Protein AF-A0A6G4Z7Y2-F1 (afdb_monomer_lite)

Secondary structure (DSSP, 8-state):
-HHHHHHHHHHHHTT--GGGTTHHHHHHHHHHHHHHHHT--S-PPP--TTBEEEEE--S-STTS--SEEEEEE--SS--SS--EEEEEEEESS--TTSEEPSS-HHHHHHHHHHHHHHHHHHHHHHHHHHHHHHT-S---S---HHHHHHHHHHHHHHHHHHHHHHHHHHHHHHHHHHHTT--S--EE-GGG-EEEEGGGEE--S-TTSPPPB--HHHHHHHHHHHHT-

Structure (mmCIF, N/CA/C/O backbone):
data_AF-A0A6G4Z7Y2-F1
#
_entry.id   AF-A0A6G4Z7Y2-F1
#
loop_
_atom_site.group_PDB
_atom_site.id
_atom_site.type_symbol
_atom_site.label_atom_id
_atom_site.label_alt_id
_atom_site.label_comp_id
_atom_site.label_asym_id
_atom_site.label_entity_id
_atom_site.label_seq_id
_atom_site.pdbx_PDB_ins_code
_atom_site.Cartn_x
_atom_site.Cartn_y
_atom_site.Cartn_z
_atom_site.occupancy
_atom_site.B_iso_or_equiv
_atom_site.auth_seq_id
_atom_site.auth_comp_id
_atom_site.auth_asym_id
_atom_site.auth_atom_id
_atom_site.pdbx_PDB_model_num
ATOM 1 N N . MET A 1 1 ? 24.952 -29.398 -7.810 1.00 61.09 1 MET A N 1
ATOM 2 C CA . MET A 1 1 ? 24.255 -28.242 -8.434 1.00 61.09 1 MET A CA 1
ATOM 3 C C . MET A 1 1 ? 24.264 -26.991 -7.555 1.00 61.09 1 MET A C 1
ATOM 5 O O . MET A 1 1 ? 24.607 -25.930 -8.062 1.00 61.09 1 MET A O 1
ATOM 9 N N . THR A 1 2 ? 23.943 -27.096 -6.264 1.00 62.66 2 THR A N 1
ATOM 10 C CA . THR A 1 2 ? 23.890 -25.983 -5.288 1.00 62.66 2 THR A CA 1
ATOM 11 C C . THR A 1 2 ? 25.165 -25.136 -5.222 1.00 62.66 2 THR A C 1
ATOM 13 O O . THR A 1 2 ? 25.087 -23.919 -5.373 1.00 62.66 2 THR A O 1
ATOM 16 N N . HIS A 1 3 ? 26.343 -25.768 -5.158 1.00 67.06 3 HIS A N 1
ATOM 17 C CA . HIS A 1 3 ? 27.635 -25.062 -5.106 1.00 67.06 3 HIS A CA 1
ATOM 18 C C . HIS A 1 3 ? 27.890 -24.129 -6.315 1.00 67.06 3 HIS A C 1
ATOM 20 O O . HIS A 1 3 ? 28.575 -23.114 -6.206 1.00 67.06 3 HIS A O 1
ATOM 26 N N . ASN A 1 4 ? 27.294 -24.424 -7.478 1.00 86.06 4 ASN A N 1
ATOM 27 C CA . ASN A 1 4 ? 27.417 -23.582 -8.672 1.00 86.06 4 ASN A CA 1
ATOM 28 C C . ASN A 1 4 ? 26.493 -22.346 -8.602 1.00 86.06 4 ASN A C 1
ATOM 30 O O . ASN A 1 4 ? 26.857 -21.264 -9.057 1.00 86.06 4 ASN A O 1
ATOM 34 N N . ILE A 1 5 ? 25.311 -22.474 -7.989 1.00 88.31 5 ILE A N 1
ATOM 35 C CA . ILE A 1 5 ? 24.361 -21.361 -7.833 1.00 88.31 5 ILE A CA 1
ATOM 36 C C . ILE A 1 5 ? 24.900 -20.336 -6.833 1.00 88.31 5 ILE A C 1
ATOM 38 O O . ILE A 1 5 ? 24.949 -19.148 -7.150 1.00 88.31 5 ILE A O 1
ATOM 42 N N . GLU A 1 6 ? 25.378 -20.785 -5.673 1.00 89.44 6 GLU A N 1
ATOM 43 C CA . GLU A 1 6 ? 25.962 -19.906 -4.651 1.00 89.44 6 GLU A CA 1
ATOM 44 C C . GLU A 1 6 ? 27.159 -19.122 -5.197 1.00 89.44 6 GLU A C 1
ATOM 46 O O . GLU A 1 6 ? 27.236 -17.901 -5.043 1.00 89.44 6 GLU A O 1
ATOM 51 N N . LYS A 1 7 ? 28.053 -19.792 -5.938 1.00 91.25 7 LYS A N 1
ATOM 52 C CA . LYS A 1 7 ? 29.191 -19.141 -6.601 1.00 91.25 7 LYS A CA 1
ATOM 53 C C . LYS A 1 7 ? 28.742 -18.053 -7.584 1.00 91.25 7 LYS A C 1
ATOM 55 O O . LYS A 1 7 ? 29.341 -16.977 -7.627 1.00 91.25 7 LYS A O 1
ATOM 60 N N . ARG A 1 8 ? 27.678 -18.299 -8.358 1.00 91.56 8 ARG A N 1
ATOM 61 C CA . ARG A 1 8 ? 27.107 -17.314 -9.296 1.00 91.56 8 ARG A CA 1
ATOM 62 C C . ARG A 1 8 ? 26.472 -16.127 -8.569 1.00 91.56 8 ARG A C 1
ATOM 64 O O . ARG A 1 8 ? 26.703 -14.992 -8.981 1.00 91.56 8 ARG A O 1
ATOM 71 N N . ILE A 1 9 ? 25.727 -16.368 -7.489 1.00 91.31 9 ILE A N 1
ATOM 72 C CA . ILE A 1 9 ? 25.133 -15.313 -6.650 1.00 91.31 9 ILE A CA 1
ATOM 73 C C . ILE A 1 9 ? 26.235 -14.436 -6.047 1.00 91.31 9 ILE A C 1
ATOM 75 O O . ILE A 1 9 ? 26.175 -13.211 -6.160 1.00 91.31 9 ILE A O 1
ATOM 79 N N . ASN A 1 10 ? 27.287 -15.045 -5.496 1.00 91.12 10 ASN A N 1
ATOM 80 C CA . ASN A 1 10 ? 28.419 -14.313 -4.928 1.00 91.12 10 ASN A CA 1
ATOM 81 C C . ASN A 1 10 ? 29.127 -13.447 -5.977 1.00 91.12 10 ASN A C 1
ATOM 83 O O . ASN A 1 10 ? 29.373 -12.271 -5.717 1.00 91.12 10 ASN A O 1
ATOM 87 N N . LYS A 1 11 ? 29.349 -13.967 -7.192 1.00 93.44 11 LYS A N 1
ATOM 88 C CA . LYS A 1 11 ? 29.922 -13.185 -8.301 1.00 93.44 11 LYS A CA 1
ATOM 89 C C . LYS A 1 11 ? 29.067 -11.963 -8.665 1.00 93.44 11 LYS A C 1
ATOM 91 O O . LYS A 1 11 ? 29.613 -10.904 -8.965 1.00 93.44 11 LYS A O 1
ATOM 96 N N . LEU A 1 12 ? 27.736 -12.086 -8.646 1.00 92.94 12 LEU A N 1
ATOM 97 C CA . LEU A 1 12 ? 26.836 -10.956 -8.907 1.00 92.94 12 LEU A CA 1
ATOM 98 C C . LEU A 1 12 ? 26.901 -9.912 -7.789 1.00 92.94 12 LEU A C 1
ATOM 100 O O . LEU A 1 12 ? 26.981 -8.718 -8.079 1.00 92.94 12 LEU A O 1
ATOM 104 N N . LYS A 1 13 ? 26.928 -10.344 -6.526 1.00 91.81 13 LYS A N 1
ATOM 105 C CA . LYS A 1 13 ? 27.034 -9.449 -5.362 1.00 91.81 13 LYS A CA 1
ATOM 106 C C . LYS A 1 13 ? 28.317 -8.620 -5.382 1.00 91.81 13 LYS A C 1
ATOM 108 O O . LYS A 1 13 ? 28.279 -7.437 -5.058 1.00 91.81 13 LYS A O 1
ATOM 113 N N . THR A 1 14 ? 29.433 -9.208 -5.813 1.00 92.12 14 THR A N 1
ATOM 114 C CA . THR A 1 14 ? 30.737 -8.528 -5.891 1.00 92.12 14 THR A CA 1
ATOM 115 C C . THR A 1 14 ? 30.969 -7.782 -7.208 1.00 92.12 14 THR A C 1
ATOM 117 O O . THR A 1 14 ? 32.041 -7.222 -7.403 1.00 92.12 14 THR A O 1
ATOM 120 N N . SER A 1 15 ? 29.993 -7.742 -8.123 1.00 92.50 15 SER A N 1
ATOM 121 C CA . SER A 1 15 ? 30.149 -7.111 -9.448 1.00 92.50 15 SER A CA 1
ATOM 122 C C . SER A 1 15 ? 30.198 -5.576 -9.434 1.00 92.50 15 SER A C 1
ATOM 124 O O . SER A 1 15 ? 30.388 -4.962 -10.479 1.00 92.50 15 SER A O 1
ATOM 126 N N . GLY A 1 16 ? 29.953 -4.940 -8.284 1.00 90.00 16 GLY A N 1
ATOM 127 C CA . GLY A 1 16 ? 29.853 -3.482 -8.160 1.00 90.00 16 GLY A CA 1
ATOM 128 C C . GLY A 1 16 ? 28.529 -2.888 -8.659 1.00 90.00 16 GLY A C 1
ATOM 129 O O . GLY A 1 16 ? 28.267 -1.710 -8.429 1.00 90.00 16 GLY A O 1
ATOM 130 N N . ASN A 1 17 ? 27.650 -3.681 -9.285 1.00 88.69 17 ASN A N 1
ATOM 131 C CA . ASN A 1 17 ? 26.341 -3.202 -9.722 1.00 88.69 17 ASN A CA 1
ATOM 132 C C . ASN A 1 17 ? 25.406 -2.977 -8.508 1.00 88.69 17 ASN A C 1
ATOM 134 O O . ASN A 1 17 ? 25.073 -3.944 -7.812 1.00 88.69 17 ASN A O 1
ATOM 138 N N . PRO A 1 18 ? 24.908 -1.744 -8.267 1.00 86.75 18 PRO A N 1
ATOM 139 C CA . PRO A 1 18 ? 24.070 -1.425 -7.107 1.00 86.75 18 PRO A CA 1
ATOM 140 C C . PRO A 1 18 ? 22.802 -2.273 -6.993 1.00 86.75 18 PRO A C 1
ATOM 142 O O . PRO A 1 18 ? 22.325 -2.512 -5.885 1.00 86.75 18 PRO A O 1
ATOM 145 N N . LYS A 1 19 ? 22.275 -2.759 -8.123 1.00 85.19 19 LYS A N 1
ATOM 146 C CA . LYS A 1 19 ? 21.098 -3.631 -8.184 1.00 85.19 19 LYS A CA 1
ATOM 147 C C . LYS A 1 19 ? 21.288 -4.939 -7.413 1.00 85.19 19 LYS A C 1
ATOM 149 O O . LYS A 1 19 ? 20.325 -5.464 -6.874 1.00 85.19 19 LYS A O 1
ATOM 154 N N . PHE A 1 20 ? 22.515 -5.455 -7.332 1.00 90.00 20 PHE A N 1
ATOM 155 C CA . PHE A 1 20 ? 22.811 -6.712 -6.637 1.00 90.00 20 PHE A CA 1
ATOM 156 C C . PHE A 1 20 ? 23.308 -6.508 -5.200 1.00 90.00 20 PHE A C 1
ATOM 158 O O . PHE A 1 20 ? 23.569 -7.483 -4.499 1.00 90.00 20 PHE A O 1
ATOM 165 N N . LYS A 1 21 ? 23.390 -5.258 -4.718 1.00 87.25 21 LYS A N 1
ATOM 166 C CA . LYS A 1 21 ? 23.879 -4.939 -3.365 1.00 87.25 21 LYS A CA 1
ATOM 167 C C . LYS A 1 21 ? 23.032 -5.574 -2.257 1.00 87.25 21 LYS A C 1
ATOM 169 O O . LYS A 1 21 ? 23.546 -5.831 -1.174 1.00 87.25 21 LYS A O 1
ATOM 174 N N . LYS A 1 22 ? 21.741 -5.806 -2.514 1.00 88.44 22 LYS A N 1
ATOM 175 C CA . LYS A 1 22 ? 20.781 -6.385 -1.560 1.00 88.44 22 LYS A CA 1
ATOM 176 C C . LYS A 1 22 ? 20.224 -7.740 -2.007 1.00 88.44 22 LYS A C 1
ATOM 178 O O . LYS A 1 22 ? 19.223 -8.187 -1.459 1.00 88.44 22 LYS A O 1
ATOM 183 N N . LEU A 1 23 ? 20.912 -8.418 -2.931 1.00 90.12 23 LEU A N 1
ATOM 184 C CA . LEU A 1 23 ? 20.415 -9.626 -3.593 1.00 90.12 23 LEU A CA 1
ATOM 185 C C . LEU A 1 23 ? 19.946 -10.718 -2.615 1.00 90.12 23 LEU A C 1
ATOM 187 O O . LEU A 1 23 ? 18.889 -11.295 -2.837 1.00 90.12 23 LEU A O 1
ATOM 191 N N . ASP A 1 24 ? 20.662 -10.957 -1.510 1.00 89.69 24 ASP A N 1
ATOM 192 C CA . ASP A 1 24 ? 20.232 -11.943 -0.502 1.00 89.69 24 ASP A CA 1
ATOM 193 C C . ASP A 1 24 ? 18.884 -11.567 0.130 1.00 89.69 24 ASP A C 1
ATOM 195 O O . ASP A 1 24 ? 18.005 -12.411 0.285 1.00 89.69 24 ASP A O 1
ATOM 199 N N . SER A 1 25 ? 18.703 -10.285 0.468 1.00 89.75 25 SER A N 1
ATOM 200 C CA . SER A 1 25 ? 17.456 -9.769 1.040 1.00 89.75 25 SER A CA 1
ATOM 201 C C . SER A 1 25 ? 16.308 -9.861 0.041 1.00 89.75 25 SER A C 1
ATOM 203 O O . SER A 1 25 ? 15.182 -10.155 0.436 1.00 89.75 25 SER A O 1
ATOM 205 N N . ASP A 1 26 ? 16.577 -9.591 -1.232 1.00 89.62 26 ASP A N 1
ATOM 206 C CA . ASP A 1 26 ? 15.571 -9.639 -2.289 1.00 89.62 26 ASP A CA 1
ATOM 207 C C . ASP A 1 26 ? 15.153 -11.088 -2.592 1.00 89.62 26 ASP A C 1
ATOM 209 O O . ASP A 1 26 ? 13.961 -11.369 -2.720 1.00 89.62 26 ASP A O 1
ATOM 213 N N . ILE A 1 27 ? 16.105 -12.031 -2.606 1.00 90.75 27 ILE A N 1
ATOM 214 C CA . ILE A 1 27 ? 15.829 -13.473 -2.712 1.00 90.75 27 ILE A CA 1
ATOM 215 C C . ILE A 1 27 ? 15.028 -13.949 -1.501 1.00 90.75 27 ILE A C 1
ATOM 217 O O . ILE A 1 27 ? 13.993 -14.589 -1.667 1.00 90.75 27 ILE A O 1
ATOM 221 N N . HIS A 1 28 ? 15.464 -13.611 -0.285 1.00 90.56 28 HIS A N 1
ATOM 222 C CA . HIS A 1 28 ? 14.750 -13.974 0.938 1.00 90.56 28 HIS A CA 1
ATOM 223 C C . HIS A 1 28 ? 13.307 -13.453 0.919 1.00 90.56 28 HIS A C 1
ATOM 225 O O . HIS A 1 28 ? 12.369 -14.164 1.279 1.00 90.56 28 HIS A O 1
ATOM 231 N N . TYR A 1 29 ? 13.112 -12.223 0.445 1.00 89.69 29 TYR A N 1
ATOM 232 C CA . TYR A 1 29 ? 11.786 -11.642 0.312 1.00 89.69 29 TYR A CA 1
ATOM 233 C C . TYR A 1 29 ? 10.917 -12.382 -0.712 1.00 89.69 29 TYR A C 1
ATOM 235 O O . TYR A 1 29 ? 9.747 -12.644 -0.434 1.00 89.69 29 TYR A O 1
ATOM 243 N N . LEU A 1 30 ? 11.478 -12.742 -1.868 1.00 91.50 30 LEU A N 1
ATOM 244 C CA . LEU A 1 30 ? 10.781 -13.519 -2.891 1.00 91.50 30 LEU A CA 1
ATOM 245 C C . LEU A 1 30 ? 10.355 -14.896 -2.364 1.00 91.50 30 LEU A C 1
ATOM 247 O O . LEU A 1 30 ? 9.196 -15.271 -2.523 1.00 91.50 30 LEU A O 1
ATOM 251 N N . LEU A 1 31 ? 11.251 -15.605 -1.669 1.00 92.88 31 LEU A N 1
ATOM 252 C CA . LEU A 1 31 ? 10.950 -16.901 -1.049 1.00 92.88 31 LEU A CA 1
ATOM 253 C C . LEU A 1 31 ? 9.782 -16.793 -0.066 1.00 92.88 31 LEU A C 1
ATOM 255 O O . LEU A 1 31 ? 8.823 -17.554 -0.164 1.00 92.88 31 LEU A O 1
ATOM 259 N N . LYS A 1 32 ? 9.792 -15.773 0.800 1.00 91.31 32 LYS A N 1
ATOM 260 C CA . LYS A 1 32 ? 8.686 -15.502 1.727 1.00 91.31 32 LYS A CA 1
ATOM 261 C C . LYS A 1 32 ? 7.349 -15.269 1.011 1.00 91.31 32 LYS A C 1
ATOM 263 O O . LYS A 1 32 ? 6.292 -15.570 1.565 1.00 91.31 32 LYS A O 1
ATOM 268 N N . ARG A 1 33 ? 7.358 -14.702 -0.201 1.00 90.69 33 ARG A N 1
ATOM 269 C CA . ARG A 1 33 ? 6.134 -14.530 -1.000 1.00 90.69 33 ARG A CA 1
ATOM 270 C C . ARG A 1 33 ? 5.643 -15.854 -1.574 1.00 90.69 33 ARG A C 1
ATOM 272 O O . ARG A 1 33 ? 4.461 -16.130 -1.409 1.00 90.69 33 ARG A O 1
ATOM 279 N N . PHE A 1 34 ? 6.527 -16.699 -2.100 1.00 92.19 34 PHE A N 1
ATOM 280 C CA . PHE A 1 34 ? 6.160 -18.049 -2.547 1.00 92.19 34 PHE A CA 1
ATOM 281 C C . PHE A 1 34 ? 5.629 -18.932 -1.408 1.00 92.19 34 PHE A C 1
ATOM 283 O O . PHE A 1 34 ? 4.647 -19.651 -1.576 1.00 92.19 34 PHE A O 1
ATOM 290 N N . GLU A 1 35 ? 6.214 -18.841 -0.214 1.00 92.25 35 GLU A N 1
ATOM 291 C CA . GLU A 1 35 ? 5.681 -19.510 0.980 1.00 92.25 35 GLU A CA 1
ATOM 292 C C . GLU A 1 35 ? 4.285 -18.989 1.353 1.00 92.25 35 GLU A C 1
ATOM 294 O O . GLU A 1 35 ? 3.411 -19.758 1.756 1.00 92.25 35 GLU A O 1
ATOM 299 N N . GLY A 1 36 ? 4.061 -17.681 1.207 1.00 88.56 36 GLY A N 1
ATOM 300 C CA . GLY A 1 36 ? 2.755 -17.057 1.407 1.00 88.56 36 GLY A CA 1
ATOM 301 C C . GLY A 1 36 ? 1.713 -17.520 0.390 1.00 88.56 36 GLY A C 1
ATOM 302 O O . GLY A 1 36 ? 0.591 -17.823 0.783 1.00 88.56 36 GLY A O 1
ATOM 303 N N . GLU A 1 37 ? 2.093 -17.618 -0.885 1.00 90.06 37 GLU A N 1
ATOM 304 C CA . GLU A 1 37 ? 1.260 -18.138 -1.977 1.00 90.06 37 GLU A CA 1
ATOM 305 C C . GLU A 1 37 ? 0.818 -19.574 -1.694 1.00 90.06 37 GLU A C 1
ATOM 307 O O . GLU A 1 37 ? -0.376 -19.866 -1.724 1.00 90.06 37 GLU A O 1
ATOM 312 N N . LYS A 1 38 ? 1.758 -20.445 -1.308 1.00 90.56 38 LYS A N 1
ATOM 313 C CA . LYS A 1 38 ? 1.481 -21.850 -0.976 1.00 90.56 38 LYS A CA 1
ATOM 314 C C . LYS A 1 38 ? 0.435 -22.013 0.134 1.00 90.56 38 LYS A C 1
ATOM 316 O O . LYS A 1 38 ? -0.342 -22.960 0.107 1.00 90.56 38 LYS A O 1
ATOM 321 N N . ASN A 1 39 ? 0.432 -21.116 1.119 1.00 88.38 39 ASN A N 1
ATOM 322 C CA . ASN A 1 39 ? -0.456 -21.186 2.284 1.00 88.38 39 ASN A CA 1
ATOM 323 C C . ASN A 1 39 ? -1.745 -20.355 2.125 1.00 88.38 39 ASN A C 1
ATOM 325 O O . ASN A 1 39 ? -2.537 -20.246 3.067 1.00 88.38 39 ASN A O 1
ATOM 329 N N . HIS A 1 40 ? -1.950 -19.719 0.971 1.00 88.81 40 HIS A N 1
ATOM 330 C CA . HIS A 1 40 ? -3.062 -18.805 0.760 1.00 88.81 40 HIS A CA 1
ATOM 331 C C . HIS A 1 40 ? -4.379 -19.539 0.490 1.00 88.81 40 HIS A C 1
ATOM 333 O O . HIS A 1 40 ? -4.431 -20.508 -0.257 1.00 88.81 40 HIS A O 1
ATOM 339 N N . LYS A 1 41 ? -5.478 -19.033 1.060 1.00 86.75 41 LYS A N 1
ATOM 340 C CA . LYS A 1 41 ? -6.813 -19.658 0.987 1.00 86.75 41 LYS A CA 1
ATOM 341 C C . LYS A 1 41 ? -7.695 -19.122 -0.152 1.00 86.75 41 LYS A C 1
ATOM 343 O O . LYS A 1 41 ? -8.913 -19.222 -0.078 1.00 86.75 41 LYS A O 1
ATOM 348 N N . GLY A 1 42 ? -7.096 -18.492 -1.163 1.00 85.31 42 GLY A N 1
ATOM 349 C CA . GLY A 1 42 ? -7.800 -17.978 -2.348 1.00 85.31 42 GLY A CA 1
ATOM 350 C C . GLY A 1 42 ? -8.583 -16.669 -2.163 1.00 85.31 42 GLY A C 1
ATOM 351 O O . GLY A 1 42 ? -9.259 -16.250 -3.094 1.00 85.31 42 GLY A O 1
ATOM 352 N N . PHE A 1 43 ? -8.496 -16.002 -1.003 1.00 91.94 43 PHE A N 1
ATOM 353 C CA . PHE A 1 43 ? -9.150 -14.705 -0.774 1.00 91.94 43 PHE A CA 1
ATOM 354 C C . PHE A 1 43 ? -8.148 -13.548 -0.766 1.00 91.94 43 PHE A C 1
ATOM 356 O O . PHE A 1 43 ? -7.361 -13.397 0.168 1.00 91.94 43 PHE A O 1
ATOM 363 N N . TYR A 1 44 ? -8.228 -12.690 -1.775 1.00 93.69 44 TYR A N 1
ATOM 364 C CA . TYR A 1 44 ? -7.337 -11.557 -1.981 1.00 93.69 44 TYR A CA 1
ATOM 365 C C . TYR A 1 44 ? -7.967 -10.228 -1.543 1.00 93.69 44 TYR A C 1
ATOM 367 O O . TYR A 1 44 ? -9.186 -10.044 -1.633 1.00 93.69 44 TYR A O 1
ATOM 375 N N . PRO A 1 45 ? -7.152 -9.255 -1.092 1.00 92.75 45 PRO A N 1
ATOM 376 C CA . PRO A 1 45 ? -7.632 -7.895 -0.896 1.00 92.75 45 PRO A CA 1
ATOM 377 C C . PRO A 1 45 ? -8.138 -7.304 -2.220 1.00 92.75 45 PRO A C 1
ATOM 379 O O . PRO A 1 45 ? -7.543 -7.532 -3.275 1.00 92.75 45 PRO A O 1
ATOM 382 N N . LYS A 1 46 ? -9.223 -6.527 -2.133 1.00 95.00 46 LYS A N 1
ATOM 383 C CA . LYS A 1 46 ? -9.749 -5.733 -3.248 1.00 95.00 46 LYS A CA 1
ATOM 384 C C . LYS A 1 46 ? -9.166 -4.327 -3.223 1.00 95.00 46 LYS A C 1
ATOM 386 O O . LYS A 1 46 ? -9.163 -3.694 -2.166 1.00 95.00 46 LYS A O 1
ATOM 391 N N . PHE A 1 47 ? -8.765 -3.836 -4.387 1.00 96.44 47 PHE A N 1
ATOM 392 C CA . PHE A 1 47 ? -8.269 -2.479 -4.590 1.00 96.44 47 PHE A CA 1
ATOM 393 C C . PHE A 1 47 ? -9.194 -1.682 -5.504 1.00 96.44 47 PHE A C 1
ATOM 395 O O . PHE A 1 47 ? -9.819 -2.224 -6.416 1.00 96.44 47 PHE A O 1
ATOM 402 N N . LYS A 1 48 ? -9.300 -0.378 -5.260 1.00 96.62 48 LYS A N 1
ATOM 403 C CA . LYS A 1 48 ? -10.076 0.521 -6.120 1.00 96.62 48 LYS A CA 1
ATOM 404 C C . LYS A 1 48 ? -9.236 1.009 -7.298 1.00 96.62 48 LYS A C 1
ATOM 406 O O . LYS A 1 48 ? -8.029 1.194 -7.164 1.00 96.62 48 LYS A O 1
ATOM 411 N N . GLN A 1 49 ? -9.880 1.297 -8.428 1.00 97.94 49 GLN A N 1
ATOM 412 C CA . GLN A 1 49 ? -9.222 2.029 -9.509 1.00 97.94 49 GLN A CA 1
ATOM 413 C C . GLN A 1 49 ? -8.724 3.387 -8.994 1.00 97.94 49 GLN A C 1
ATOM 415 O O . GLN A 1 49 ? -9.430 4.064 -8.247 1.00 97.94 49 GLN A O 1
ATOM 420 N N . GLY A 1 50 ? -7.502 3.761 -9.362 1.00 98.06 50 GLY A N 1
ATOM 421 C CA . GLY A 1 50 ? -6.833 4.966 -8.881 1.00 98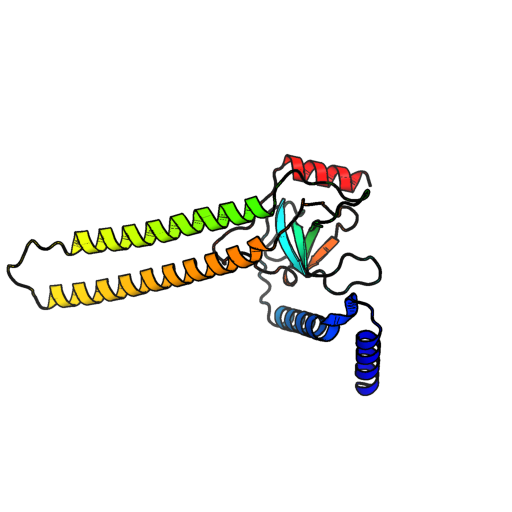.06 50 GLY A CA 1
ATOM 422 C C . GLY A 1 50 ? -6.200 4.834 -7.493 1.00 98.06 50 GLY A C 1
ATOM 423 O O . GLY A 1 50 ? -5.535 5.766 -7.045 1.00 98.06 50 GLY A O 1
ATOM 424 N N . GLU A 1 51 ? -6.379 3.709 -6.791 1.00 97.81 51 GLU A N 1
ATOM 425 C CA . GLU A 1 51 ? -5.777 3.510 -5.473 1.00 97.81 51 GLU A CA 1
ATOM 426 C C . GLU A 1 51 ? -4.249 3.455 -5.573 1.00 97.81 51 GLU A C 1
ATOM 428 O O . GLU A 1 51 ? -3.688 2.750 -6.415 1.00 97.81 51 GLU A O 1
ATOM 433 N N . ILE A 1 52 ? -3.569 4.196 -4.697 1.00 97.56 52 ILE A N 1
ATOM 434 C CA . ILE A 1 52 ? -2.111 4.237 -4.638 1.00 97.56 52 ILE A CA 1
ATOM 435 C C . ILE A 1 52 ? -1.618 3.174 -3.658 1.00 97.56 52 ILE A C 1
ATOM 437 O O . ILE A 1 52 ? -1.850 3.245 -2.453 1.00 97.56 52 ILE A O 1
ATOM 441 N N . VAL A 1 53 ? -0.889 2.191 -4.169 1.00 97.38 53 VAL A N 1
ATOM 442 C CA . VAL A 1 53 ? -0.353 1.063 -3.402 1.00 97.38 53 VAL A CA 1
ATOM 443 C C . VAL A 1 53 ? 1.170 1.069 -3.425 1.00 97.38 53 VAL A C 1
ATOM 445 O O . VAL A 1 53 ? 1.784 1.530 -4.380 1.00 97.38 53 VAL A O 1
ATOM 448 N N . PHE A 1 54 ? 1.808 0.545 -2.378 1.00 96.56 54 PHE A N 1
ATOM 449 C CA . PHE A 1 54 ? 3.257 0.343 -2.371 1.00 96.56 54 PHE A CA 1
ATOM 450 C C . PHE A 1 54 ? 3.571 -1.088 -2.795 1.00 96.56 54 PHE A C 1
ATOM 452 O O . PHE A 1 54 ? 3.136 -2.043 -2.154 1.00 96.56 54 PHE A O 1
ATOM 459 N N . VAL A 1 55 ? 4.310 -1.238 -3.885 1.00 96.62 55 VAL A N 1
ATOM 460 C CA . VAL A 1 55 ? 4.511 -2.501 -4.595 1.00 96.62 55 VAL A CA 1
ATOM 461 C C . VAL A 1 55 ? 5.981 -2.849 -4.598 1.00 96.62 55 VAL A C 1
ATOM 463 O O . VAL A 1 55 ? 6.821 -1.986 -4.831 1.00 96.62 55 VAL A O 1
ATOM 466 N N . ASP A 1 56 ? 6.291 -4.123 -4.392 1.00 95.06 56 ASP A N 1
ATOM 467 C CA . ASP A 1 56 ? 7.604 -4.670 -4.689 1.00 95.06 56 ASP A CA 1
ATOM 468 C C . ASP A 1 56 ? 7.685 -5.263 -6.097 1.00 95.06 56 ASP A C 1
ATOM 470 O O . ASP A 1 56 ? 7.264 -6.398 -6.350 1.00 95.06 56 ASP A O 1
ATOM 474 N N . PHE A 1 57 ? 8.271 -4.506 -7.020 1.00 94.62 57 PHE A N 1
ATOM 475 C CA . PHE A 1 57 ? 8.484 -4.975 -8.384 1.00 94.62 57 PHE A CA 1
ATOM 476 C C . PHE A 1 57 ? 9.617 -6.009 -8.481 1.00 94.62 57 PHE A C 1
ATOM 478 O O . PHE A 1 57 ? 9.698 -6.716 -9.479 1.00 94.62 57 PHE A O 1
ATOM 485 N N . GLY A 1 58 ? 10.417 -6.203 -7.425 1.00 91.88 58 GLY A N 1
ATOM 486 C CA . GLY A 1 58 ? 11.510 -7.174 -7.390 1.00 91.88 58 GLY A CA 1
ATOM 487 C C . GLY A 1 58 ? 12.741 -6.737 -8.187 1.00 91.88 58 GLY A C 1
ATOM 488 O O . GLY A 1 58 ? 12.902 -5.565 -8.531 1.00 91.88 58 GLY A O 1
ATOM 489 N N . ILE A 1 59 ? 13.633 -7.690 -8.458 1.00 90.62 59 ILE A N 1
ATOM 490 C CA . ILE A 1 59 ? 14.841 -7.485 -9.263 1.00 90.62 59 ILE A CA 1
ATOM 491 C C . ILE A 1 59 ? 14.556 -7.946 -10.698 1.00 90.62 59 ILE A C 1
ATOM 493 O O . ILE A 1 59 ? 14.659 -9.135 -10.987 1.00 90.62 59 ILE A O 1
ATOM 497 N N . ASN A 1 60 ? 14.267 -7.009 -11.603 1.00 90.94 60 ASN A N 1
ATOM 498 C CA . ASN A 1 60 ? 13.901 -7.318 -12.993 1.00 90.94 60 ASN A CA 1
ATOM 499 C C . ASN A 1 60 ? 15.043 -7.011 -13.960 1.00 90.94 60 ASN A C 1
ATOM 501 O O . ASN A 1 60 ? 15.966 -6.280 -13.607 1.00 90.94 60 ASN A O 1
ATOM 505 N N . VAL A 1 61 ? 15.076 -7.611 -15.148 1.00 90.81 61 VAL A N 1
ATOM 506 C CA . VAL A 1 61 ? 16.258 -7.593 -16.026 1.00 90.81 61 VAL A CA 1
ATOM 507 C C . VAL A 1 61 ? 16.415 -6.225 -16.703 1.00 90.81 61 VAL A C 1
ATOM 509 O O . VAL A 1 61 ? 15.453 -5.545 -17.040 1.00 90.81 61 VAL A O 1
ATOM 512 N N . ASN A 1 62 ? 17.662 -5.784 -16.902 1.00 87.81 62 ASN A N 1
ATOM 513 C CA . ASN A 1 62 ? 17.974 -4.516 -17.571 1.00 87.81 62 ASN A CA 1
ATOM 514 C C . ASN A 1 62 ? 17.194 -3.308 -17.012 1.00 87.81 62 ASN A C 1
ATOM 516 O O . ASN A 1 62 ? 17.358 -2.965 -15.841 1.00 87.81 62 ASN A O 1
ATOM 520 N N . LYS A 1 63 ? 16.417 -2.635 -17.870 1.00 86.88 63 LYS A N 1
ATOM 521 C CA . LYS A 1 63 ? 15.669 -1.405 -17.575 1.00 86.88 63 LYS A CA 1
ATOM 522 C C . LYS A 1 63 ? 14.202 -1.675 -17.214 1.00 86.88 63 LYS A C 1
ATOM 524 O O . LYS A 1 63 ? 13.430 -0.723 -17.141 1.00 86.88 63 LYS A O 1
ATOM 529 N N . GLU A 1 64 ? 13.819 -2.934 -17.003 1.00 91.56 64 GLU A N 1
ATOM 530 C CA . GLU A 1 64 ? 12.503 -3.278 -16.463 1.00 91.56 64 GLU A CA 1
ATOM 531 C C . GLU A 1 64 ? 12.308 -2.623 -15.093 1.00 91.56 64 GLU A C 1
ATOM 533 O O . GLU A 1 64 ? 13.237 -2.522 -14.277 1.00 91.56 64 GLU A O 1
ATOM 538 N N . PHE A 1 65 ? 11.086 -2.160 -14.839 1.00 91.69 65 PHE A N 1
ATOM 539 C CA . PHE A 1 65 ? 10.778 -1.455 -13.606 1.00 91.69 65 PHE A CA 1
ATOM 540 C C . PHE A 1 65 ? 11.016 -2.381 -12.409 1.00 91.69 65 PHE A C 1
ATOM 542 O O . PHE A 1 65 ? 10.484 -3.484 -12.370 1.00 91.69 65 PHE A O 1
ATOM 549 N N . SER A 1 66 ? 11.850 -1.959 -11.460 1.00 91.75 66 SER A N 1
ATOM 550 C CA . SER A 1 66 ? 12.388 -2.804 -10.383 1.00 91.75 66 SER A CA 1
ATOM 551 C C . SER A 1 66 ? 12.318 -2.087 -9.035 1.00 91.75 66 SER A C 1
ATOM 553 O O . SER A 1 66 ? 12.149 -0.870 -8.984 1.00 91.75 66 SER A O 1
ATOM 555 N N . ASN A 1 67 ? 12.571 -2.824 -7.951 1.00 90.50 67 ASN A N 1
ATOM 556 C CA . ASN A 1 67 ? 12.543 -2.378 -6.555 1.00 90.50 67 ASN A CA 1
ATOM 557 C C . ASN A 1 67 ? 11.145 -1.997 -6.055 1.00 90.50 67 ASN A C 1
ATOM 559 O O . ASN A 1 67 ? 10.145 -2.083 -6.765 1.00 90.50 67 ASN A O 1
ATOM 563 N N . SER A 1 68 ? 11.068 -1.587 -4.789 1.00 92.38 68 SER A N 1
ATOM 564 C CA . SER A 1 68 ? 9.804 -1.184 -4.184 1.00 92.38 68 SER A CA 1
ATOM 565 C C . SER A 1 68 ? 9.462 0.278 -4.476 1.00 92.38 68 SER A C 1
ATOM 567 O O . SER A 1 68 ? 10.240 1.174 -4.150 1.00 92.38 68 SER A O 1
ATOM 569 N N . HIS A 1 69 ? 8.282 0.515 -5.040 1.00 94.81 69 HIS A N 1
ATOM 570 C CA . HIS A 1 69 ? 7.791 1.830 -5.451 1.00 94.81 69 HIS A CA 1
ATOM 571 C C . HIS A 1 69 ? 6.288 1.947 -5.204 1.00 94.81 69 HIS A C 1
ATOM 573 O O . HIS A 1 69 ? 5.587 0.944 -5.085 1.00 94.81 69 HIS A O 1
ATOM 579 N N . PHE A 1 70 ? 5.777 3.176 -5.140 1.00 97.19 70 PHE A N 1
ATOM 580 C CA . PHE A 1 70 ? 4.332 3.376 -5.224 1.00 97.19 70 PHE A CA 1
ATOM 581 C C . PHE A 1 70 ? 3.842 3.084 -6.638 1.00 97.19 70 PHE A C 1
ATOM 583 O O . PHE A 1 70 ? 4.610 3.182 -7.593 1.00 97.19 70 PHE A O 1
ATOM 590 N N . ALA A 1 71 ? 2.576 2.717 -6.770 1.00 98.19 71 ALA A N 1
ATOM 591 C CA . ALA A 1 71 ? 1.933 2.444 -8.040 1.00 98.19 71 ALA A CA 1
ATOM 592 C C . ALA A 1 71 ? 0.438 2.754 -7.950 1.00 98.19 71 ALA A C 1
ATOM 594 O O . ALA A 1 71 ? -0.153 2.645 -6.877 1.00 98.19 71 ALA A O 1
ATOM 595 N N . ILE A 1 72 ? -0.159 3.128 -9.075 1.00 98.44 72 ILE A N 1
ATOM 596 C CA . ILE A 1 72 ? -1.587 3.415 -9.205 1.00 98.44 72 ILE A CA 1
ATOM 597 C C . ILE A 1 72 ? -2.276 2.168 -9.752 1.00 98.44 72 ILE A C 1
ATOM 599 O O . ILE A 1 72 ? -1.865 1.646 -10.787 1.00 98.44 72 ILE A O 1
ATOM 603 N N . VAL A 1 73 ? -3.318 1.697 -9.072 1.00 98.50 73 VAL A N 1
ATOM 604 C CA . VAL A 1 73 ? -4.158 0.582 -9.526 1.00 98.50 73 VAL A CA 1
ATOM 605 C C . VAL A 1 73 ? -5.026 1.015 -10.704 1.00 98.50 73 VAL A C 1
ATOM 607 O O . VAL A 1 73 ? -5.732 2.016 -10.626 1.00 98.50 73 VAL A O 1
ATOM 610 N N . MET A 1 74 ? -5.019 0.236 -11.786 1.00 98.12 74 MET A N 1
ATOM 611 C CA . MET A 1 74 ? -5.751 0.559 -13.018 1.00 98.12 74 MET A CA 1
ATOM 612 C C . MET A 1 74 ? -6.986 -0.311 -13.260 1.00 98.12 74 MET A C 1
ATOM 614 O O . MET A 1 74 ? -7.806 0.032 -14.112 1.00 98.12 74 MET A O 1
ATOM 618 N N . ASN A 1 75 ? -7.161 -1.409 -12.517 1.00 96.56 75 ASN A N 1
ATOM 619 C CA . ASN A 1 75 ? -8.346 -2.261 -12.635 1.00 96.56 75 ASN A CA 1
ATOM 620 C C . ASN A 1 75 ? -9.603 -1.483 -12.245 1.00 96.56 75 ASN A C 1
ATOM 622 O O . ASN A 1 75 ? -9.712 -1.007 -11.118 1.00 96.56 75 ASN A O 1
ATOM 626 N N . LYS A 1 76 ? -10.575 -1.411 -13.161 1.00 93.56 76 LYS A N 1
ATOM 627 C CA . LYS A 1 76 ? -11.889 -0.812 -12.891 1.00 93.56 76 LYS A CA 1
ATOM 628 C C . LYS A 1 76 ? -12.660 -1.605 -11.831 1.00 93.56 76 LYS A C 1
ATOM 630 O O . LYS A 1 76 ? -13.178 -1.025 -10.884 1.00 93.56 76 LYS A O 1
ATOM 635 N N . ASN A 1 77 ? -12.690 -2.929 -11.988 1.00 92.88 77 ASN A N 1
ATOM 636 C CA . ASN A 1 77 ? -13.426 -3.854 -11.129 1.00 92.88 77 ASN A CA 1
ATOM 637 C C . ASN A 1 77 ? -12.480 -4.943 -10.612 1.00 92.88 77 ASN A C 1
ATOM 639 O O . ASN A 1 77 ? -12.353 -5.998 -11.228 1.00 92.88 77 ASN A O 1
ATOM 643 N N . ASP A 1 78 ? -11.787 -4.678 -9.506 1.00 95.12 78 ASP A N 1
ATOM 644 C CA . ASP A 1 78 ? -10.963 -5.695 -8.853 1.00 95.12 78 ASP A CA 1
ATOM 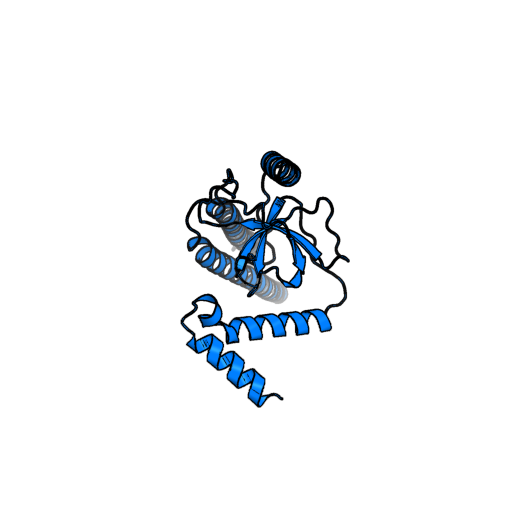645 C C . ASP A 1 78 ? -11.816 -6.701 -8.057 1.00 95.12 78 ASP A C 1
ATOM 647 O O . ASP A 1 78 ? -12.867 -6.367 -7.492 1.00 95.12 78 ASP A O 1
ATOM 651 N N . SER A 1 79 ? -11.352 -7.947 -7.989 1.00 93.62 79 SER A N 1
ATOM 652 C CA . SER A 1 79 ? -12.045 -9.055 -7.333 1.00 93.62 79 SER A CA 1
ATOM 653 C C . SER A 1 79 ? -11.240 -9.597 -6.140 1.00 93.62 79 SER A C 1
ATOM 655 O O . SER A 1 79 ? -10.061 -9.312 -5.971 1.00 93.62 79 SER A O 1
ATOM 657 N N . ASN A 1 80 ? -11.900 -10.346 -5.258 1.00 93.94 80 ASN A N 1
ATOM 658 C CA . ASN A 1 80 ? -11.263 -11.043 -4.137 1.00 93.94 80 ASN A CA 1
ATOM 659 C C . ASN A 1 80 ? -10.821 -12.466 -4.507 1.00 93.94 80 ASN A C 1
ATOM 661 O O . ASN A 1 80 ? -10.220 -13.129 -3.672 1.00 93.94 80 ASN A O 1
ATOM 665 N N . THR A 1 81 ? -11.123 -12.928 -5.718 1.00 92.56 81 THR A N 1
ATOM 666 C CA . THR A 1 81 ? -10.685 -14.221 -6.260 1.00 92.56 81 THR A CA 1
ATOM 667 C C . THR A 1 81 ? -9.484 -14.066 -7.185 1.00 92.56 81 THR A C 1
ATOM 669 O O . THR A 1 81 ? -8.702 -14.999 -7.305 1.00 92.56 81 THR A O 1
ATOM 672 N N . GLU A 1 82 ? -9.305 -12.883 -7.782 1.00 92.62 82 GLU A N 1
ATOM 673 C CA . GLU A 1 82 ? -8.155 -12.582 -8.631 1.00 92.62 82 GLU A CA 1
ATOM 674 C C . GLU A 1 82 ? -6.929 -12.251 -7.782 1.00 92.62 82 GLU A C 1
ATOM 676 O O . GLU A 1 82 ? -6.976 -11.400 -6.882 1.00 92.62 82 GLU A O 1
ATOM 681 N N . ASP A 1 83 ? -5.810 -12.882 -8.112 1.00 93.69 83 ASP A N 1
ATOM 682 C CA . ASP A 1 83 ? -4.518 -12.709 -7.458 1.00 93.69 83 ASP A CA 1
ATOM 683 C C . ASP A 1 83 ? -3.645 -11.637 -8.127 1.00 93.69 83 ASP A C 1
ATOM 685 O O . ASP A 1 83 ? -2.655 -11.203 -7.537 1.00 93.69 83 ASP A O 1
ATOM 689 N N . ILE A 1 84 ? -4.033 -11.166 -9.315 1.00 96.19 84 ILE A N 1
ATOM 690 C CA . ILE A 1 84 ? -3.328 -10.157 -10.108 1.00 96.19 84 ILE A CA 1
ATOM 691 C C . ILE A 1 84 ? -4.077 -8.820 -10.100 1.00 96.19 84 ILE A C 1
ATOM 693 O O . ILE A 1 84 ? -5.304 -8.754 -10.086 1.00 96.19 84 ILE A O 1
ATOM 697 N N . VAL A 1 85 ? -3.320 -7.724 -10.141 1.00 97.94 85 VAL A N 1
ATOM 698 C CA . VAL A 1 85 ? -3.825 -6.372 -10.392 1.00 97.94 85 VAL A CA 1
ATOM 699 C C . VAL A 1 85 ? -2.884 -5.637 -11.349 1.00 97.94 85 VAL A C 1
ATOM 701 O O . VAL A 1 85 ? -1.665 -5.750 -11.249 1.00 97.94 85 VAL A O 1
ATOM 704 N N . ASN A 1 86 ? -3.440 -4.883 -12.290 1.00 98.00 86 ASN A N 1
ATOM 705 C CA . ASN A 1 86 ? -2.707 -4.033 -13.217 1.00 98.00 86 ASN A CA 1
ATOM 706 C C . ASN A 1 86 ? -2.408 -2.689 -12.565 1.00 98.00 86 ASN A C 1
ATOM 708 O O . ASN A 1 86 ? -3.294 -2.046 -11.990 1.00 98.00 86 ASN A O 1
ATOM 712 N N . VAL A 1 87 ? -1.159 -2.249 -12.680 1.00 98.56 87 VAL A N 1
ATOM 713 C CA . VAL A 1 87 ? -0.688 -1.026 -12.036 1.00 98.56 87 VAL A CA 1
ATOM 714 C C . VAL A 1 87 ? 0.187 -0.189 -12.961 1.00 98.56 87 VAL A C 1
ATOM 716 O O . VAL A 1 87 ? 0.846 -0.709 -13.861 1.00 98.56 87 VAL A O 1
ATOM 719 N N . ILE A 1 88 ? 0.241 1.115 -12.691 1.00 98.25 88 ILE A N 1
ATOM 720 C CA . ILE A 1 88 ? 1.241 2.031 -13.251 1.00 98.25 88 ILE A CA 1
ATOM 721 C C . ILE A 1 88 ? 2.191 2.447 -12.126 1.00 98.25 88 ILE A C 1
ATOM 723 O O . ILE A 1 88 ? 1.745 3.088 -11.171 1.00 98.25 88 ILE A O 1
ATOM 727 N N . PRO A 1 89 ? 3.488 2.112 -12.197 1.00 97.88 89 PRO A N 1
ATOM 728 C CA . PRO A 1 89 ? 4.446 2.523 -11.181 1.00 97.88 89 PRO A CA 1
ATOM 729 C C . PRO A 1 89 ? 4.635 4.044 -11.123 1.00 97.88 89 PRO A C 1
ATOM 731 O O . PRO A 1 89 ? 4.522 4.743 -12.130 1.00 97.88 89 PRO A O 1
ATOM 734 N N . LEU A 1 90 ? 4.992 4.545 -9.943 1.00 97.12 90 LEU A N 1
ATOM 735 C CA . LEU A 1 90 ? 5.356 5.933 -9.686 1.00 97.12 90 LEU A CA 1
ATOM 736 C C . LEU A 1 90 ? 6.862 6.063 -9.425 1.00 97.12 90 LEU A C 1
ATOM 738 O O . LEU A 1 90 ? 7.467 5.324 -8.639 1.00 97.12 90 LEU A O 1
ATOM 742 N N . SER A 1 91 ? 7.460 7.071 -10.046 1.00 94.69 91 SER A N 1
ATOM 743 C CA . SER A 1 91 ? 8.839 7.501 -9.843 1.00 94.69 91 SER A CA 1
ATOM 744 C C . SER A 1 91 ? 8.865 8.898 -9.230 1.00 94.69 91 SER A C 1
ATOM 746 O O . SER A 1 91 ? 8.047 9.744 -9.576 1.00 94.69 91 SER A O 1
ATOM 748 N N . SER A 1 92 ? 9.840 9.167 -8.360 1.00 92.88 92 SER A N 1
ATOM 749 C CA . SER A 1 92 ? 10.143 10.530 -7.896 1.00 92.88 92 SER A CA 1
ATOM 750 C C . SER A 1 92 ? 11.026 11.320 -8.870 1.00 92.88 92 SER A C 1
ATOM 752 O O . SER A 1 92 ? 11.293 12.503 -8.666 1.00 92.88 92 SER A O 1
ATOM 754 N N . LYS A 1 93 ? 11.529 10.651 -9.915 1.00 91.31 93 LYS A N 1
ATOM 755 C CA . LYS A 1 93 ? 12.421 11.223 -10.925 1.00 91.31 93 LYS A CA 1
ATOM 756 C C . LYS A 1 93 ? 11.650 11.571 -12.181 1.00 91.31 93 LYS A C 1
ATOM 758 O O . LYS A 1 93 ? 10.959 10.712 -12.734 1.00 91.31 93 LYS A O 1
ATOM 763 N N . GLU A 1 94 ? 11.869 12.790 -12.649 1.00 93.38 94 GLU A N 1
ATOM 764 C CA . GLU A 1 94 ? 11.379 13.255 -13.935 1.00 93.38 94 GLU A CA 1
ATOM 765 C C . GLU A 1 94 ? 12.033 12.481 -15.085 1.00 93.38 94 GLU A C 1
ATOM 767 O O . GLU A 1 94 ? 13.224 12.157 -15.063 1.00 93.38 94 GLU A O 1
ATOM 772 N N . ASN A 1 95 ? 11.236 12.170 -16.102 1.00 92.69 95 ASN A N 1
ATOM 773 C CA . ASN A 1 95 ? 11.695 11.571 -17.344 1.00 92.69 95 ASN A CA 1
ATOM 774 C C . ASN A 1 95 ? 10.752 11.998 -18.467 1.00 92.69 95 ASN A C 1
ATOM 776 O O . ASN A 1 95 ? 9.541 11.995 -18.272 1.00 92.69 95 ASN A O 1
ATOM 780 N N . LYS A 1 96 ? 11.288 12.266 -19.661 1.00 91.31 96 LYS A N 1
ATOM 781 C CA . LYS A 1 96 ? 10.499 12.639 -20.849 1.00 91.31 96 LYS A CA 1
ATOM 782 C C . LYS A 1 96 ? 9.416 11.613 -21.219 1.00 91.31 96 LYS A C 1
ATOM 784 O O . LYS A 1 96 ? 8.441 11.962 -21.870 1.00 91.31 96 LYS A O 1
ATOM 789 N N . LYS A 1 97 ? 9.602 10.346 -20.834 1.00 90.75 97 LYS A N 1
ATOM 790 C CA . LYS A 1 97 ? 8.655 9.247 -21.080 1.00 90.75 97 LYS A CA 1
ATOM 791 C C . LYS A 1 97 ? 7.623 9.067 -19.964 1.00 90.75 97 LYS A C 1
ATOM 793 O O . LYS A 1 97 ? 6.732 8.237 -20.104 1.00 90.75 97 LYS A O 1
ATOM 798 N N . TYR A 1 98 ? 7.768 9.765 -18.840 1.00 94.75 98 TYR A N 1
ATOM 799 C CA . TYR A 1 98 ? 6.854 9.656 -17.705 1.00 94.75 98 TYR A CA 1
ATOM 800 C C . TYR A 1 98 ? 5.878 10.825 -17.710 1.00 94.75 98 TYR A C 1
ATOM 802 O O . TYR A 1 98 ? 6.206 11.925 -18.148 1.00 94.75 98 TYR A O 1
ATOM 810 N N . LEU A 1 99 ? 4.675 10.585 -17.201 1.00 95.81 99 LEU A N 1
ATOM 811 C CA . LEU A 1 99 ? 3.671 11.625 -17.032 1.00 95.81 99 LEU A CA 1
ATOM 812 C C . LEU A 1 99 ? 3.797 12.217 -15.631 1.00 95.81 99 LEU A C 1
ATOM 814 O O . LEU A 1 99 ? 3.753 11.483 -14.648 1.00 95.81 99 LEU A O 1
ATOM 818 N N . LYS A 1 100 ? 3.949 13.536 -15.526 1.00 95.94 100 LYS A N 1
ATOM 819 C CA . LYS A 1 100 ? 3.904 14.220 -14.231 1.00 95.94 100 LYS A CA 1
ATOM 820 C C . LYS A 1 100 ? 2.480 14.164 -13.678 1.00 95.94 100 LYS A C 1
ATOM 822 O O . LYS A 1 100 ? 1.543 14.512 -14.388 1.00 95.94 100 LYS A O 1
ATOM 827 N N . MET A 1 101 ? 2.338 13.734 -12.428 1.00 95.88 101 MET A N 1
ATOM 828 C CA . MET A 1 101 ? 1.048 13.670 -11.748 1.00 95.88 101 MET A CA 1
ATOM 829 C C . MET A 1 101 ? 0.748 14.970 -11.002 1.00 95.88 101 MET A C 1
ATOM 831 O O . MET A 1 101 ? 1.659 15.599 -10.457 1.00 95.88 101 MET A O 1
ATOM 835 N N . ASN A 1 102 ? -0.534 15.327 -10.929 1.00 91.69 102 ASN A N 1
ATOM 836 C CA . ASN A 1 102 ? -1.020 16.559 -10.306 1.00 91.69 102 ASN A CA 1
ATOM 837 C C . ASN A 1 102 ? -1.489 16.348 -8.858 1.00 91.69 102 ASN A C 1
ATOM 839 O O . ASN A 1 102 ? -2.462 16.949 -8.419 1.00 91.69 102 ASN A O 1
ATOM 843 N N . PHE A 1 103 ? -0.778 15.515 -8.097 1.00 91.44 103 PHE A N 1
ATOM 844 C CA . PHE A 1 103 ? -1.033 15.317 -6.672 1.00 91.44 103 PHE A CA 1
ATOM 845 C C . PHE A 1 103 ? 0.276 15.238 -5.883 1.00 91.44 103 PHE A C 1
ATOM 847 O O . PHE A 1 103 ? 1.309 14.776 -6.383 1.00 91.44 103 PHE A O 1
ATOM 854 N N . ASP A 1 104 ? 0.228 15.651 -4.616 1.00 92.38 104 ASP A N 1
ATOM 855 C CA . ASP A 1 104 ? 1.326 15.451 -3.674 1.00 92.38 104 ASP A CA 1
ATOM 856 C C . ASP A 1 104 ? 1.107 14.143 -2.904 1.00 92.38 104 ASP A C 1
ATOM 858 O O . ASP A 1 104 ? 0.338 14.059 -1.946 1.00 92.38 104 ASP A O 1
ATOM 862 N N . LEU A 1 105 ? 1.835 13.105 -3.320 1.00 93.69 105 LEU A N 1
ATOM 863 C CA . LEU A 1 105 ? 1.784 11.782 -2.702 1.00 93.69 105 LEU A CA 1
ATOM 864 C C . LEU A 1 105 ? 2.079 11.821 -1.199 1.00 93.69 105 LEU A C 1
ATOM 866 O O . LEU A 1 105 ? 1.487 11.068 -0.425 1.00 93.69 105 LEU A O 1
ATOM 870 N N . LYS A 1 106 ? 3.021 12.667 -0.775 1.00 93.44 106 LYS A N 1
ATOM 871 C CA . LYS A 1 106 ? 3.360 12.802 0.637 1.00 93.44 106 LYS A CA 1
ATOM 872 C C . LYS A 1 106 ? 2.153 13.383 1.365 1.00 93.44 106 LYS A C 1
ATOM 874 O O . LYS A 1 106 ? 1.705 12.775 2.335 1.00 93.44 106 LYS A O 1
ATOM 879 N N . TRP A 1 107 ? 1.603 14.490 0.876 1.00 92.50 107 TRP A N 1
ATOM 880 C CA . TRP A 1 107 ? 0.431 15.134 1.469 1.00 92.50 107 TRP A CA 1
ATOM 881 C C . TRP A 1 107 ? -0.766 14.184 1.604 1.00 92.50 107 TRP A C 1
ATOM 883 O O . TRP A 1 107 ? -1.329 14.072 2.692 1.00 92.50 107 TRP A O 1
ATOM 893 N N . GLU A 1 108 ? -1.075 13.410 0.562 1.00 93.38 108 GLU A N 1
ATOM 894 C CA . GLU A 1 108 ? -2.165 12.424 0.557 1.00 93.38 108 GLU A CA 1
ATOM 895 C C . GLU A 1 108 ? -2.067 11.397 1.698 1.00 93.38 108 GLU A C 1
ATOM 897 O O . GLU A 1 108 ? -3.044 11.097 2.394 1.00 93.38 108 GLU A O 1
ATOM 902 N N . TYR A 1 109 ? -0.869 10.852 1.929 1.00 94.31 109 TYR A N 1
ATOM 903 C CA . TYR A 1 109 ? -0.638 9.916 3.031 1.00 94.31 109 TYR A CA 1
ATOM 904 C C . TYR A 1 109 ? -0.646 10.623 4.392 1.00 94.31 109 TYR A C 1
ATOM 906 O O . TYR A 1 109 ? -1.192 10.084 5.360 1.00 94.31 109 TYR A O 1
ATOM 914 N N . TYR A 1 110 ? -0.057 11.818 4.482 1.00 93.06 110 TYR A N 1
ATOM 915 C CA . TYR A 1 110 ? -0.015 12.600 5.717 1.00 93.06 110 TYR A CA 1
ATOM 916 C C . TYR A 1 110 ? -1.402 12.992 6.206 1.00 93.06 110 TYR A C 1
ATOM 918 O O . TYR A 1 110 ? -1.696 12.782 7.381 1.00 93.06 110 TYR A O 1
ATOM 926 N N . LEU A 1 111 ? -2.257 13.504 5.321 1.00 92.56 111 LEU A N 1
ATOM 927 C CA . LEU A 1 111 ? -3.614 13.919 5.657 1.00 92.56 111 LEU A CA 1
ATOM 928 C C . LEU A 1 111 ? -4.401 12.759 6.277 1.00 92.56 111 LEU A C 1
ATOM 930 O O . LEU A 1 111 ? -5.012 12.903 7.333 1.00 92.56 111 LEU A O 1
ATOM 934 N N . ARG A 1 112 ? -4.313 11.564 5.684 1.00 94.69 112 ARG A N 1
ATOM 935 C CA . ARG A 1 112 ? -4.976 10.355 6.200 1.00 94.69 112 ARG A CA 1
ATOM 936 C C . ARG A 1 112 ? -4.460 9.950 7.573 1.00 94.69 112 ARG A C 1
ATOM 938 O O . ARG A 1 112 ? -5.260 9.624 8.449 1.00 94.69 112 ARG A O 1
ATOM 945 N N . LEU A 1 113 ? -3.142 9.957 7.765 1.00 94.88 113 LEU A N 1
ATOM 946 C CA . LEU A 1 113 ? -2.524 9.632 9.051 1.00 94.88 113 LEU A CA 1
ATOM 947 C C . LEU A 1 113 ? -2.916 10.648 10.129 1.00 94.88 113 LEU A C 1
ATOM 949 O O . LEU A 1 113 ? -3.279 10.249 11.232 1.00 94.88 113 LEU A O 1
ATOM 953 N N . PHE A 1 114 ? -2.913 11.937 9.790 1.00 93.31 114 PHE A N 1
ATOM 954 C CA . PHE A 1 114 ? -3.288 13.029 10.682 1.00 93.31 114 PHE A CA 1
ATOM 955 C C . PHE A 1 114 ? -4.755 12.945 11.122 1.00 93.31 114 PHE A C 1
ATOM 957 O O . PHE A 1 114 ? -5.033 12.945 12.320 1.00 93.31 114 PHE A O 1
ATOM 964 N N . LEU A 1 115 ? -5.692 12.768 10.184 1.00 94.31 115 LEU A N 1
ATOM 965 C CA . LEU A 1 115 ? -7.117 12.609 10.501 1.00 94.31 115 LEU A CA 1
ATOM 966 C C . LEU A 1 115 ? -7.371 11.396 11.410 1.00 94.31 115 LEU A C 1
ATOM 968 O O . LEU A 1 115 ? -8.161 11.470 12.351 1.00 94.31 115 LEU A O 1
ATOM 972 N N . ASN A 1 116 ? -6.668 10.284 11.173 1.00 94.94 116 ASN A N 1
ATOM 973 C CA . ASN A 1 116 ? -6.790 9.099 12.022 1.00 94.94 116 ASN A CA 1
ATOM 974 C C . ASN A 1 116 ? -6.179 9.309 13.413 1.00 94.94 116 ASN A C 1
ATOM 976 O O . ASN A 1 116 ? -6.720 8.789 14.388 1.00 94.94 116 ASN A O 1
ATOM 980 N N . LEU A 1 117 ? -5.099 10.085 13.524 1.00 93.62 117 LEU A N 1
ATOM 981 C CA . LEU A 1 117 ? -4.512 10.449 14.811 1.00 93.62 117 LEU A CA 1
ATOM 982 C C . LEU A 1 117 ? -5.493 11.279 15.649 1.00 93.62 117 LEU A C 1
ATOM 984 O O . LEU A 1 117 ? -5.739 10.926 16.800 1.00 93.62 117 LEU A O 1
ATOM 988 N N . ILE A 1 118 ? -6.112 12.304 15.053 1.00 93.56 118 ILE A N 1
ATOM 989 C CA . ILE A 1 118 ? -7.149 13.112 15.716 1.00 93.56 118 ILE A CA 1
ATOM 990 C C . ILE A 1 118 ? -8.307 12.219 16.165 1.00 93.56 118 ILE A C 1
ATOM 992 O O . ILE A 1 118 ? -8.728 12.281 17.316 1.00 93.56 118 ILE A O 1
ATOM 996 N N . SER A 1 119 ? -8.793 11.334 15.288 1.00 93.69 119 SER A N 1
ATOM 997 C CA . SER A 1 119 ? -9.898 10.434 15.640 1.00 93.69 119 SER A CA 1
ATOM 998 C C . SER A 1 119 ? -9.559 9.519 16.823 1.00 93.69 119 SER A C 1
ATOM 1000 O O . SER A 1 119 ? -10.399 9.281 17.686 1.00 93.69 119 SER A O 1
ATOM 1002 N N . ALA A 1 120 ? -8.315 9.035 16.903 1.00 93.06 120 ALA A N 1
ATOM 1003 C CA . ALA A 1 120 ? -7.859 8.185 17.994 1.00 93.06 120 ALA A CA 1
ATOM 1004 C C . ALA A 1 120 ? -7.785 8.958 19.319 1.00 93.06 120 ALA A C 1
ATOM 1006 O O . ALA A 1 120 ? -8.219 8.440 20.347 1.00 93.06 120 ALA A O 1
ATOM 1007 N N . GLN A 1 121 ? -7.289 10.199 19.285 1.00 91.06 121 GLN A N 1
ATOM 1008 C CA . GLN A 1 121 ? -7.242 11.076 20.456 1.00 91.06 121 GLN A CA 1
ATOM 1009 C C . GLN A 1 121 ? -8.647 11.429 20.955 1.00 91.06 121 GLN A C 1
ATOM 1011 O O . GLN A 1 121 ? -8.922 11.283 22.145 1.00 91.06 121 GLN A O 1
ATOM 1016 N N . ASN A 1 122 ? -9.558 11.792 20.049 1.00 93.50 122 ASN A N 1
ATOM 1017 C CA . ASN A 1 122 ? -10.948 12.091 20.398 1.00 93.50 122 ASN A CA 1
ATOM 1018 C C . ASN A 1 122 ? -11.645 10.880 21.029 1.00 93.50 122 ASN A C 1
ATOM 1020 O O . ASN A 1 122 ? -12.320 11.022 22.042 1.00 93.50 122 ASN A O 1
ATOM 1024 N N . ASN A 1 123 ? -11.434 9.677 20.486 1.00 93.50 123 ASN A N 1
ATOM 1025 C CA . ASN A 1 123 ? -11.996 8.456 21.063 1.00 93.50 123 ASN A CA 1
ATOM 1026 C C . ASN A 1 123 ? -11.493 8.205 22.492 1.00 93.50 123 ASN A C 1
ATOM 1028 O O . ASN A 1 123 ? -12.274 7.787 23.341 1.00 93.50 123 ASN A O 1
ATOM 1032 N N . SER A 1 124 ? -10.211 8.463 22.765 1.00 92.69 124 SER A N 1
ATOM 1033 C CA . SER A 1 124 ? -9.647 8.353 24.117 1.00 92.69 124 SER A CA 1
ATOM 1034 C C . SER A 1 124 ? -10.306 9.343 25.086 1.00 92.69 124 SER A C 1
ATOM 1036 O O . SER A 1 124 ? -10.743 8.951 26.168 1.00 92.69 124 SER A O 1
ATOM 1038 N N . ALA A 1 125 ? -10.467 10.603 24.665 1.00 93.44 125 ALA A N 1
ATOM 1039 C CA . ALA A 1 125 ? -11.130 11.633 25.463 1.00 93.44 125 ALA A CA 1
ATOM 1040 C C . ALA A 1 125 ? -12.595 11.277 25.771 1.00 93.44 125 ALA A C 1
ATOM 1042 O O . ALA A 1 125 ? -13.007 11.353 26.926 1.00 93.44 125 ALA A O 1
ATOM 1043 N N . ILE A 1 126 ? -13.347 10.809 24.768 1.00 94.81 126 ILE A N 1
ATOM 1044 C CA . ILE A 1 126 ? -14.744 10.376 24.929 1.00 94.81 126 ILE A CA 1
ATOM 1045 C C . ILE A 1 126 ? -14.843 9.202 25.908 1.00 94.81 126 ILE A C 1
ATOM 1047 O O . ILE A 1 126 ? -15.716 9.204 26.771 1.00 94.81 126 ILE A O 1
ATOM 1051 N N . LEU A 1 127 ? -13.958 8.202 25.807 1.00 94.31 127 LEU A N 1
ATOM 1052 C CA . LEU A 1 127 ? -13.965 7.059 26.729 1.00 94.31 127 LEU A CA 1
ATOM 1053 C C . LEU A 1 127 ? -13.763 7.502 28.179 1.00 94.31 127 LEU A C 1
ATOM 1055 O O . LEU A 1 127 ? -14.478 7.030 29.063 1.00 94.31 127 LEU A O 1
ATOM 1059 N N . LYS A 1 128 ? -12.820 8.420 28.410 1.00 91.12 128 LYS A N 1
ATOM 1060 C CA . LYS A 1 128 ? -12.564 8.973 29.738 1.00 91.12 128 LYS A CA 1
ATOM 1061 C C . LYS A 1 128 ? -13.758 9.776 30.251 1.00 91.12 128 LYS A C 1
ATOM 1063 O O . LYS A 1 128 ? -14.195 9.558 31.371 1.00 91.12 128 LYS A O 1
ATOM 1068 N N . GLU A 1 129 ? -14.333 10.636 29.417 1.00 93.50 129 GLU A N 1
ATOM 1069 C CA . GLU A 1 129 ? -15.500 11.442 29.785 1.00 93.50 129 GLU A CA 1
ATOM 1070 C C . GLU A 1 129 ? -16.715 10.573 30.146 1.00 93.50 129 GLU A C 1
ATOM 1072 O O . GLU A 1 129 ? -17.396 10.842 31.133 1.00 93.50 129 GLU A O 1
ATOM 1077 N N . VAL A 1 130 ? -16.989 9.519 29.369 1.00 93.00 130 VAL A N 1
ATOM 1078 C CA . VAL A 1 130 ? -18.092 8.582 29.638 1.00 93.00 130 VAL A CA 1
ATOM 1079 C C . VAL A 1 130 ? -17.883 7.855 30.966 1.00 93.00 130 VAL A C 1
ATOM 1081 O O . VAL A 1 130 ? -18.830 7.725 31.741 1.00 93.00 130 VAL A O 1
ATOM 1084 N N . PHE A 1 131 ? -16.656 7.415 31.248 1.00 92.25 131 PHE A N 1
ATOM 1085 C CA . PHE A 1 131 ? -16.323 6.773 32.517 1.00 92.25 131 PHE A CA 1
ATOM 1086 C C . PHE A 1 131 ? -16.472 7.727 33.701 1.00 92.25 131 PHE A C 1
ATOM 1088 O O . PHE A 1 131 ? -17.168 7.411 34.664 1.00 92.25 131 PHE A O 1
ATOM 1095 N N . ASP A 1 132 ? -15.889 8.921 33.593 1.00 90.69 132 ASP A N 1
ATOM 1096 C CA . ASP A 1 132 ? -15.939 9.941 34.636 1.00 90.69 132 ASP A CA 1
ATOM 1097 C C . ASP A 1 132 ? -17.392 10.346 34.932 1.00 90.69 132 ASP A C 1
ATOM 1099 O O . ASP A 1 132 ? -17.753 10.511 36.094 1.00 90.69 132 ASP A O 1
ATOM 1103 N N . LYS A 1 133 ? -18.254 10.445 33.905 1.00 90.50 133 LYS A N 1
ATOM 1104 C CA . LYS A 1 133 ? -19.700 10.695 34.058 1.00 90.50 133 LYS A CA 1
ATOM 1105 C C . LYS A 1 133 ? -20.425 9.579 34.806 1.00 90.50 133 LYS A C 1
ATOM 1107 O O . LYS A 1 133 ? -21.289 9.884 35.623 1.00 90.50 133 LYS A O 1
ATOM 1112 N N . LYS A 1 134 ? -20.097 8.312 34.534 1.00 90.25 134 LYS A N 1
ATOM 1113 C CA . LYS A 1 134 ? -20.728 7.160 35.198 1.00 90.25 134 LYS A CA 1
ATOM 1114 C C . LYS A 1 134 ? -20.399 7.117 36.693 1.00 90.25 134 LYS A C 1
ATOM 1116 O O . LYS A 1 134 ? -21.266 6.784 37.493 1.00 90.25 134 LYS A O 1
ATOM 1121 N N . TYR A 1 135 ? -19.177 7.495 37.060 1.00 86.94 135 TYR A N 1
ATOM 1122 C CA . TYR A 1 135 ? -18.650 7.365 38.421 1.00 86.94 135 TYR A CA 1
ATOM 1123 C C . TYR A 1 135 ? -18.456 8.713 39.144 1.00 86.94 135 TYR A C 1
ATOM 1125 O O . TYR A 1 135 ? -17.602 8.826 40.027 1.00 86.94 135 TYR A O 1
ATOM 1133 N N . GLN A 1 136 ? -19.230 9.753 38.795 1.00 79.62 136 GLN A N 1
ATOM 1134 C CA . GLN A 1 136 ? -19.120 11.062 39.452 1.00 79.62 136 GLN A CA 1
ATOM 1135 C C . GLN A 1 136 ? -19.354 10.988 40.969 1.00 79.62 136 GLN A C 1
ATOM 1137 O O . GLN A 1 136 ? -20.238 10.303 41.482 1.00 79.62 136 GLN A O 1
ATOM 1142 N N . LYS A 1 137 ? -18.542 11.767 41.686 1.00 63.78 137 LYS A N 1
ATOM 1143 C CA . LYS A 1 137 ? -18.382 11.796 43.141 1.00 63.78 137 LYS A CA 1
ATOM 1144 C C . LYS A 1 137 ? -19.551 12.499 43.848 1.00 63.78 137 LYS A C 1
ATOM 1146 O O . LYS A 1 137 ? -19.318 13.548 44.424 1.00 63.78 137 LYS A O 1
ATOM 1151 N N . ASN A 1 138 ? -20.775 11.965 43.806 1.00 56.00 138 ASN A N 1
ATOM 1152 C CA . ASN A 1 138 ? -21.909 12.572 44.531 1.00 56.00 138 ASN A CA 1
ATOM 1153 C C . ASN A 1 138 ? -22.752 11.645 45.418 1.00 56.00 138 ASN A C 1
ATOM 1155 O O . ASN A 1 138 ? -23.583 12.170 46.142 1.00 56.00 138 ASN A O 1
ATOM 1159 N N . ASN A 1 139 ? -22.504 10.334 45.486 1.00 55.84 139 ASN A N 1
ATOM 1160 C CA . ASN A 1 139 ? -23.142 9.486 46.503 1.00 55.84 139 ASN A CA 1
ATOM 1161 C C . ASN A 1 139 ? -22.081 8.774 47.345 1.00 55.84 139 ASN A C 1
ATOM 1163 O O . ASN A 1 139 ? -21.713 7.631 47.099 1.00 55.84 139 ASN A O 1
ATOM 1167 N N . THR A 1 140 ? -21.581 9.475 48.363 1.00 56.97 140 THR A N 1
ATOM 1168 C CA . THR A 1 140 ? -20.828 8.886 49.485 1.00 56.97 140 THR A CA 1
ATOM 1169 C C . THR A 1 140 ? -21.708 8.044 50.416 1.00 56.97 140 THR A C 1
ATOM 1171 O O . THR A 1 140 ? -21.208 7.491 51.393 1.00 56.97 140 THR A O 1
ATOM 1174 N N . GLU A 1 141 ? -23.004 7.915 50.128 1.00 61.47 141 GLU A N 1
ATOM 1175 C CA . GLU A 1 141 ? -23.915 7.047 50.867 1.00 61.47 141 GLU A CA 1
ATOM 1176 C C . GLU A 1 141 ? -23.884 5.627 50.278 1.00 61.47 141 GLU A C 1
ATOM 1178 O O . GLU A 1 141 ? -24.468 5.337 49.240 1.00 61.47 141 GLU A O 1
ATOM 1183 N N . PHE A 1 142 ? -23.144 4.763 50.983 1.00 62.66 142 PHE A N 1
ATOM 1184 C CA . PHE A 1 142 ? -22.998 3.311 50.813 1.00 62.66 142 PHE A CA 1
ATOM 1185 C C . PHE A 1 142 ? -22.399 2.801 49.487 1.00 62.66 142 PHE A C 1
ATOM 1187 O O . PHE A 1 142 ? -23.089 2.410 48.549 1.00 62.66 142 PHE A O 1
ATOM 1194 N N . ILE A 1 143 ? -21.069 2.650 49.477 1.00 76.56 143 ILE A N 1
ATOM 1195 C CA . ILE A 1 143 ? -20.360 1.795 48.513 1.00 76.56 143 ILE A CA 1
ATOM 1196 C C . ILE A 1 143 ? -20.755 0.336 48.784 1.00 76.56 143 ILE A C 1
ATOM 1198 O O . ILE A 1 143 ? -20.353 -0.248 49.792 1.00 76.56 143 ILE A O 1
ATOM 1202 N N . THR A 1 144 ? -21.540 -0.265 47.890 1.00 85.88 144 THR A N 1
ATOM 1203 C CA . THR A 1 144 ? -21.881 -1.693 47.949 1.00 85.88 144 THR A CA 1
ATOM 1204 C C . THR A 1 144 ? -20.794 -2.546 47.290 1.00 85.88 144 THR A C 1
ATOM 1206 O O . THR A 1 144 ? -20.010 -2.072 46.463 1.00 85.88 144 THR A O 1
ATOM 1209 N N . LYS A 1 145 ? -20.749 -3.840 47.633 1.00 87.81 145 LYS A N 1
ATOM 1210 C CA . LYS A 1 145 ? -19.853 -4.806 46.975 1.00 87.81 145 LYS A CA 1
ATOM 1211 C C . LYS A 1 145 ? -20.119 -4.885 45.466 1.00 87.81 145 LYS A C 1
ATOM 1213 O O . LYS A 1 145 ? -19.167 -4.970 44.692 1.00 87.81 145 LYS A O 1
ATOM 1218 N N . ASP A 1 146 ? -21.387 -4.808 45.067 1.00 88.94 146 ASP A N 1
ATOM 1219 C CA . ASP A 1 146 ? -21.799 -4.869 43.664 1.00 88.94 146 ASP A CA 1
ATOM 1220 C C . ASP A 1 146 ? -21.309 -3.642 42.889 1.00 88.94 146 ASP A C 1
ATOM 1222 O O . ASP A 1 146 ? -20.661 -3.805 41.856 1.00 88.94 146 ASP A O 1
ATOM 1226 N N . TYR A 1 147 ? -21.482 -2.434 43.442 1.00 87.50 147 TYR A N 1
ATOM 1227 C CA . TYR A 1 147 ? -20.938 -1.201 42.860 1.00 87.50 147 TYR A CA 1
ATOM 1228 C C . TYR A 1 147 ? -19.417 -1.280 42.674 1.00 87.50 147 TYR A C 1
ATOM 1230 O O . TYR A 1 147 ? -18.895 -0.950 41.611 1.00 87.50 147 TYR A O 1
ATOM 1238 N N . PHE A 1 148 ? -18.693 -1.758 43.693 1.00 88.50 148 PHE A N 1
ATOM 1239 C CA . PHE A 1 148 ? -17.244 -1.931 43.594 1.00 88.50 148 PHE A CA 1
ATOM 1240 C C . PHE A 1 148 ? -16.869 -2.937 42.496 1.00 88.50 148 PHE A C 1
ATOM 1242 O O . PHE A 1 148 ? -15.949 -2.687 41.723 1.00 88.50 148 PHE A O 1
ATOM 1249 N N . SER A 1 149 ? -17.593 -4.055 42.387 1.00 90.75 149 SER A N 1
ATOM 1250 C CA . SER A 1 149 ? -17.338 -5.055 41.344 1.00 90.75 149 SER A CA 1
ATOM 1251 C C . SER A 1 149 ? -17.578 -4.516 39.928 1.00 90.75 149 SER A C 1
ATOM 1253 O O . SER A 1 149 ? -16.763 -4.767 39.037 1.00 90.75 149 SER A O 1
ATOM 1255 N N . GLU A 1 150 ? -18.632 -3.717 39.733 1.00 92.00 150 GLU A N 1
ATOM 1256 C CA . GLU A 1 150 ? -18.943 -3.062 38.461 1.00 92.00 150 GLU A CA 1
ATOM 1257 C C . GLU A 1 150 ? -17.861 -2.042 38.088 1.00 92.00 150 GLU A C 1
ATOM 1259 O O . GLU A 1 150 ? -17.334 -2.079 36.976 1.00 92.00 150 GLU A O 1
ATOM 1264 N N . PHE A 1 151 ? -17.441 -1.211 39.046 1.00 91.12 151 PHE A N 1
ATOM 1265 C CA . PHE A 1 151 ? -16.356 -0.249 38.861 1.00 91.12 151 PHE A CA 1
ATOM 1266 C C . PHE A 1 151 ? -15.052 -0.916 38.409 1.00 91.12 151 PHE A C 1
ATOM 1268 O O . PHE A 1 151 ? -14.409 -0.447 37.466 1.00 91.12 151 PHE A O 1
ATOM 1275 N N . ILE A 1 152 ? -14.655 -2.018 39.055 1.00 92.75 152 ILE A N 1
ATOM 1276 C CA . ILE A 1 152 ? -13.447 -2.764 38.681 1.00 92.75 152 ILE A CA 1
ATOM 1277 C C . ILE A 1 152 ? -13.572 -3.337 37.264 1.00 92.75 152 ILE A C 1
ATOM 1279 O O . ILE A 1 152 ? -12.633 -3.220 36.473 1.00 92.75 152 ILE A O 1
ATOM 1283 N N . SER A 1 153 ? -14.727 -3.919 36.930 1.00 95.31 153 SER A N 1
ATOM 1284 C CA . SER A 1 153 ? -14.986 -4.481 35.600 1.00 95.31 153 SER A CA 1
ATOM 1285 C C . SER A 1 153 ? -14.883 -3.416 34.505 1.00 95.31 153 SER A C 1
ATOM 1287 O O . SER A 1 153 ? -14.144 -3.591 33.533 1.00 95.31 153 SER A O 1
ATOM 1289 N N . ASP A 1 154 ? -15.559 -2.283 34.684 1.00 94.56 154 ASP A N 1
ATOM 1290 C CA . ASP A 1 154 ? -15.546 -1.180 33.724 1.00 94.56 154 ASP A CA 1
ATOM 1291 C C . ASP A 1 154 ? -14.159 -0.551 33.583 1.00 94.56 154 ASP A C 1
ATOM 1293 O O . ASP A 1 154 ? -13.726 -0.247 32.468 1.00 94.56 154 ASP A O 1
ATOM 1297 N N . SER A 1 155 ? -13.439 -0.389 34.700 1.00 93.56 155 SER A N 1
ATOM 1298 C CA . SER A 1 155 ? -12.066 0.127 34.707 1.00 93.56 155 SER A CA 1
ATOM 1299 C C . SER A 1 155 ? -11.158 -0.735 33.833 1.00 93.56 155 SER A C 1
ATOM 1301 O O . SER A 1 155 ? -10.439 -0.218 32.975 1.00 93.56 155 SER A O 1
ATOM 1303 N N . LEU A 1 156 ? -11.245 -2.060 33.990 1.00 95.75 156 LEU A N 1
ATOM 1304 C CA . LEU A 1 156 ? -10.473 -3.012 33.197 1.00 95.75 156 LEU A CA 1
ATOM 1305 C C . LEU A 1 156 ? -10.879 -2.982 31.716 1.00 95.75 156 LEU A C 1
ATOM 1307 O O . LEU A 1 156 ? -10.029 -3.078 30.824 1.00 95.75 156 LEU A O 1
ATOM 1311 N N . GLU A 1 157 ? -12.170 -2.846 31.413 1.00 95.81 157 GLU A N 1
ATOM 1312 C CA . GLU A 1 157 ? -12.643 -2.729 30.033 1.00 95.81 157 GLU A CA 1
ATOM 1313 C C . GLU A 1 157 ? -12.099 -1.461 29.356 1.00 95.81 157 GLU A C 1
ATOM 1315 O O . GLU A 1 157 ? -11.627 -1.510 28.212 1.00 95.81 157 GLU A O 1
ATOM 1320 N N . ILE A 1 158 ? -12.126 -0.328 30.057 1.00 95.00 158 ILE A N 1
ATOM 1321 C CA . ILE A 1 158 ? -11.621 0.949 29.548 1.00 95.00 158 ILE A CA 1
ATOM 1322 C C . ILE A 1 158 ? -10.117 0.911 29.363 1.00 95.00 158 ILE A C 1
ATOM 1324 O O . ILE A 1 158 ? -9.649 1.297 28.293 1.00 95.00 158 ILE A O 1
ATOM 1328 N N . GLU A 1 159 ? -9.364 0.385 30.325 1.00 94.94 159 GLU A N 1
ATOM 1329 C CA . GLU A 1 159 ? -7.920 0.209 30.188 1.00 94.94 159 GLU A CA 1
ATOM 1330 C C . GLU A 1 159 ? -7.587 -0.622 28.937 1.00 94.94 159 GLU A C 1
ATOM 1332 O O . GLU A 1 159 ? -6.745 -0.247 28.118 1.00 94.94 159 GLU A O 1
ATOM 1337 N N . ASN A 1 160 ? -8.325 -1.710 28.698 1.00 96.25 160 ASN A N 1
ATOM 1338 C CA . ASN A 1 160 ? -8.177 -2.519 27.491 1.00 96.25 160 ASN A CA 1
ATOM 1339 C C . ASN A 1 160 ? -8.487 -1.745 26.197 1.00 96.25 160 ASN A C 1
ATOM 1341 O O . ASN A 1 160 ? -7.825 -1.961 25.172 1.00 96.25 160 ASN A O 1
ATOM 1345 N N . LYS A 1 161 ? -9.492 -0.862 26.203 1.00 96.50 161 LYS A N 1
ATOM 1346 C CA . LYS A 1 161 ? -9.822 0.004 25.058 1.00 96.50 161 LYS A CA 1
ATOM 1347 C C . LYS A 1 161 ? -8.740 1.062 24.826 1.00 96.50 161 LYS A C 1
ATOM 1349 O O . LYS A 1 161 ? -8.307 1.213 23.682 1.00 96.50 161 LYS A O 1
ATOM 1354 N N . LEU A 1 162 ? -8.258 1.723 25.878 1.00 95.12 162 LEU A N 1
ATOM 1355 C CA . LEU A 1 162 ? -7.184 2.721 25.819 1.00 95.12 162 LEU A CA 1
ATOM 1356 C C . LEU A 1 162 ? -5.882 2.102 25.301 1.00 95.12 162 LEU A C 1
ATOM 1358 O O . LEU A 1 162 ? -5.333 2.575 24.310 1.00 95.12 162 LEU A O 1
ATOM 1362 N N . ASN A 1 163 ? -5.492 0.938 25.820 1.00 95.62 163 ASN A N 1
ATOM 1363 C CA . ASN A 1 163 ? -4.328 0.192 25.339 1.00 95.62 163 ASN A CA 1
ATOM 1364 C C . ASN A 1 163 ? -4.409 -0.140 23.834 1.00 95.62 163 ASN A C 1
ATOM 1366 O O . ASN A 1 163 ? -3.403 -0.130 23.118 1.00 95.62 163 ASN A O 1
ATOM 1370 N N . LYS A 1 164 ? -5.604 -0.445 23.305 1.00 95.00 164 LYS A N 1
ATOM 1371 C CA . LYS A 1 164 ? -5.803 -0.653 21.857 1.00 95.00 164 LYS A CA 1
ATOM 1372 C C . LYS A 1 164 ? -5.637 0.649 21.065 1.00 95.00 164 LYS A C 1
ATOM 1374 O O . LYS A 1 164 ? -5.099 0.603 19.955 1.00 95.00 164 LYS A O 1
ATOM 1379 N N . ILE A 1 165 ? -6.096 1.777 21.606 1.00 94.38 165 ILE A N 1
ATOM 1380 C CA . ILE A 1 165 ? -5.930 3.106 21.004 1.00 94.38 165 ILE A CA 1
ATOM 1381 C C . ILE A 1 165 ? -4.448 3.488 20.972 1.00 94.38 165 ILE A C 1
ATOM 1383 O O . ILE A 1 165 ? -3.958 3.851 19.905 1.00 94.38 165 ILE A O 1
ATOM 1387 N N . ASP A 1 166 ? -3.711 3.297 22.062 1.00 94.50 166 ASP A N 1
ATOM 1388 C CA . ASP A 1 166 ? -2.282 3.620 22.138 1.00 94.50 166 ASP A CA 1
ATOM 1389 C C . ASP A 1 166 ? -1.459 2.814 21.133 1.00 94.50 166 ASP A C 1
ATOM 1391 O O . ASP A 1 166 ? -0.637 3.360 20.393 1.00 94.50 166 ASP A O 1
ATOM 1395 N N . ARG A 1 167 ? -1.744 1.512 20.997 1.00 94.12 167 ARG A N 1
ATOM 1396 C CA . ARG A 1 167 ? -1.141 0.684 19.937 1.00 94.12 167 ARG A CA 1
ATOM 1397 C C . ARG A 1 167 ? -1.440 1.237 18.543 1.00 94.12 167 ARG A C 1
ATOM 1399 O O . ARG A 1 167 ? -0.568 1.215 17.675 1.00 94.12 167 ARG A O 1
ATOM 1406 N N . ASN A 1 168 ? -2.659 1.721 18.301 1.00 93.25 168 ASN A N 1
ATOM 1407 C CA . ASN A 1 168 ? -3.020 2.335 17.024 1.00 93.25 168 ASN A CA 1
ATOM 1408 C C . ASN A 1 168 ? -2.255 3.647 16.787 1.00 93.25 168 ASN A C 1
ATOM 1410 O O . ASN A 1 168 ? -1.711 3.832 15.701 1.00 93.25 168 ASN A O 1
ATOM 1414 N N . ILE A 1 169 ? -2.153 4.511 17.799 1.00 93.81 169 ILE A N 1
ATOM 1415 C CA . ILE A 1 169 ? -1.380 5.759 17.744 1.00 93.81 169 ILE A CA 1
ATOM 1416 C C . ILE A 1 169 ? 0.085 5.459 17.411 1.00 93.81 169 ILE A C 1
ATOM 1418 O O . ILE A 1 169 ? 0.620 6.023 16.459 1.00 93.81 169 ILE A O 1
ATOM 1422 N N . ASN A 1 170 ? 0.704 4.497 18.095 1.00 93.75 170 ASN A N 1
ATOM 1423 C CA . ASN A 1 170 ? 2.087 4.093 17.831 1.00 93.75 170 ASN A CA 1
ATOM 1424 C C . ASN A 1 170 ? 2.287 3.591 16.390 1.00 93.75 170 ASN A C 1
ATOM 1426 O O . ASN A 1 170 ? 3.263 3.949 15.725 1.00 93.75 170 ASN A O 1
ATOM 1430 N N . ASN A 1 171 ? 1.333 2.819 15.858 1.00 93.88 171 ASN A N 1
ATOM 1431 C CA . ASN A 1 171 ? 1.359 2.385 14.458 1.00 93.88 171 ASN A CA 1
ATOM 1432 C C . ASN A 1 171 ? 1.240 3.563 13.475 1.00 93.88 171 ASN A C 1
ATOM 1434 O O . ASN A 1 171 ? 1.923 3.571 12.447 1.00 93.88 171 ASN A O 1
ATOM 1438 N N . ILE A 1 172 ? 0.392 4.553 13.775 1.00 94.56 172 ILE A N 1
ATOM 1439 C CA . ILE A 1 172 ? 0.236 5.777 12.974 1.00 94.56 172 ILE A CA 1
ATOM 1440 C C . ILE A 1 172 ? 1.537 6.584 12.983 1.00 94.56 172 ILE A C 1
ATOM 1442 O O . ILE A 1 172 ? 2.019 6.955 11.915 1.00 94.56 172 ILE A O 1
ATOM 1446 N N . VAL A 1 173 ? 2.150 6.795 14.150 1.00 92.81 173 VAL A N 1
ATOM 1447 C CA . VAL A 1 173 ? 3.427 7.518 14.288 1.00 92.81 173 VAL A CA 1
ATOM 1448 C C . VAL A 1 173 ? 4.536 6.830 13.485 1.00 92.81 173 VAL A C 1
ATOM 1450 O O . VAL A 1 173 ? 5.208 7.476 12.681 1.00 92.81 173 VAL A O 1
ATOM 1453 N N . SER A 1 174 ? 4.659 5.502 13.586 1.00 92.81 174 SER A N 1
ATOM 1454 C CA . SER A 1 174 ? 5.619 4.734 12.780 1.00 92.81 174 SER A CA 1
ATOM 1455 C C . SER A 1 174 ? 5.380 4.884 11.270 1.00 92.81 174 SER A C 1
ATOM 1457 O O . SER A 1 174 ? 6.328 4.966 10.482 1.00 92.81 174 SER A O 1
ATOM 1459 N N . ALA A 1 175 ? 4.117 4.929 10.837 1.00 93.38 175 ALA A N 1
ATOM 1460 C CA . ALA A 1 175 ? 3.774 5.162 9.438 1.00 93.38 175 ALA A CA 1
ATOM 1461 C C . ALA A 1 175 ? 4.122 6.592 8.990 1.00 93.38 175 ALA A C 1
ATOM 1463 O O . ALA A 1 175 ? 4.681 6.759 7.905 1.00 93.38 175 ALA A O 1
ATOM 1464 N N . ILE A 1 176 ? 3.893 7.604 9.834 1.00 92.81 176 ILE A N 1
ATOM 1465 C CA . ILE A 1 176 ? 4.311 8.991 9.581 1.00 92.81 176 ILE A CA 1
ATOM 1466 C C . ILE A 1 176 ? 5.826 9.052 9.340 1.00 92.81 176 ILE A C 1
ATOM 1468 O O . ILE A 1 176 ? 6.264 9.676 8.375 1.00 92.81 176 ILE A O 1
ATOM 1472 N N . ASP A 1 177 ? 6.636 8.354 10.137 1.00 90.88 177 ASP A N 1
ATOM 1473 C CA . ASP A 1 177 ? 8.095 8.346 9.966 1.00 90.88 177 ASP A CA 1
ATOM 1474 C C . ASP A 1 177 ? 8.569 7.680 8.669 1.00 90.88 177 ASP A C 1
ATOM 1476 O O . ASP A 1 177 ? 9.615 8.041 8.118 1.00 90.88 177 ASP A O 1
ATOM 1480 N N . LYS A 1 178 ? 7.792 6.738 8.128 1.00 90.12 178 LYS A N 1
ATOM 1481 C CA . LYS A 1 178 ? 8.041 6.169 6.795 1.00 90.12 178 LYS A CA 1
ATOM 1482 C C . LYS A 1 178 ? 7.690 7.176 5.699 1.00 90.12 178 LYS A C 1
ATOM 1484 O O . LYS A 1 178 ? 8.498 7.388 4.798 1.00 90.12 178 LYS A O 1
ATOM 1489 N N . VAL A 1 179 ? 6.526 7.822 5.795 1.00 91.06 179 VAL A N 1
ATOM 1490 C CA . VAL A 1 179 ? 6.025 8.787 4.798 1.00 91.06 179 VAL A CA 1
ATOM 1491 C C . VAL A 1 179 ? 6.854 10.082 4.789 1.00 91.06 179 VAL A C 1
ATOM 1493 O O . VAL A 1 179 ? 7.074 10.660 3.726 1.00 91.06 179 VAL A O 1
ATOM 1496 N N . LYS A 1 180 ? 7.431 10.494 5.929 1.00 89.69 180 LYS A N 1
ATOM 1497 C CA . LYS A 1 180 ? 8.397 11.612 6.040 1.00 89.69 180 LYS A CA 1
ATOM 1498 C C . LYS A 1 180 ? 9.534 11.532 5.020 1.00 89.69 180 LYS A C 1
ATOM 1500 O O . LYS A 1 180 ? 10.023 12.567 4.570 1.00 89.69 180 LYS A O 1
ATOM 1505 N N . LYS A 1 181 ? 9.956 10.312 4.669 1.00 87.81 181 LYS A N 1
ATOM 1506 C CA . LYS A 1 181 ? 11.089 10.037 3.773 1.00 87.81 181 LYS A CA 1
ATOM 1507 C C . LYS A 1 181 ? 10.753 10.230 2.294 1.00 87.81 181 LYS A C 1
ATOM 1509 O O . LYS A 1 181 ? 11.676 10.240 1.481 1.00 87.81 181 LYS A O 1
ATOM 1514 N N . LEU A 1 182 ? 9.473 10.376 1.941 1.00 88.38 182 LEU A N 1
ATOM 1515 C CA . LEU A 1 182 ? 9.058 10.676 0.574 1.00 88.38 182 LEU A CA 1
ATOM 1516 C C . LEU A 1 182 ? 9.505 12.088 0.192 1.00 88.38 182 LEU A C 1
ATOM 1518 O O . LEU A 1 182 ? 9.399 13.029 0.984 1.00 88.38 182 LEU A O 1
ATOM 1522 N N . LYS A 1 183 ? 10.049 12.212 -1.018 1.00 84.69 183 LYS A N 1
ATOM 1523 C CA . LYS A 1 183 ? 10.603 13.450 -1.569 1.00 84.69 183 LYS A CA 1
ATOM 1524 C C . LYS A 1 183 ? 10.289 13.539 -3.057 1.00 84.69 183 LYS A C 1
ATOM 1526 O O . LYS A 1 183 ? 10.293 12.516 -3.742 1.00 84.69 183 LYS A O 1
ATOM 1531 N N . GLY A 1 184 ? 10.152 14.771 -3.535 1.00 85.25 184 GLY A N 1
ATOM 1532 C CA . GLY A 1 184 ? 9.962 15.079 -4.949 1.00 85.25 184 GLY A CA 1
ATOM 1533 C C . GLY A 1 184 ? 8.522 14.910 -5.425 1.00 85.25 184 GLY A C 1
ATOM 1534 O O . GLY A 1 184 ? 7.639 14.512 -4.669 1.00 85.25 184 GLY A O 1
ATOM 1535 N N . ASN A 1 185 ? 8.320 15.229 -6.701 1.00 92.19 185 ASN A N 1
ATOM 1536 C CA . ASN A 1 185 ? 7.038 15.081 -7.385 1.00 92.19 185 ASN A CA 1
ATOM 1537 C C . ASN A 1 185 ? 6.807 13.623 -7.794 1.00 92.19 185 ASN A C 1
ATOM 1539 O O . ASN A 1 185 ? 7.760 12.855 -7.920 1.00 92.19 185 ASN A O 1
ATOM 1543 N N . SER A 1 186 ? 5.553 13.258 -8.058 1.00 95.62 186 SER A N 1
ATOM 1544 C CA . SER A 1 186 ? 5.205 11.927 -8.561 1.00 95.62 186 SER A CA 1
ATOM 1545 C C . SER A 1 186 ? 5.099 11.928 -10.083 1.00 95.62 186 SER A C 1
ATOM 1547 O O . SER A 1 186 ? 4.403 12.758 -10.665 1.00 95.62 186 SER A O 1
ATOM 1549 N N . TYR A 1 187 ? 5.771 10.977 -10.728 1.00 96.88 187 TYR A N 1
ATOM 1550 C CA . TYR A 1 187 ? 5.721 10.760 -12.171 1.00 96.88 187 TYR A CA 1
ATOM 1551 C C . TYR A 1 187 ? 5.250 9.334 -12.459 1.00 96.88 187 TYR A C 1
ATOM 1553 O O . TYR A 1 187 ? 5.878 8.375 -12.009 1.00 96.88 187 TYR A O 1
ATOM 1561 N N . ALA A 1 188 ? 4.167 9.184 -13.214 1.00 97.38 188 ALA A N 1
ATOM 1562 C CA . ALA A 1 188 ? 3.655 7.898 -13.657 1.00 97.38 188 ALA A CA 1
ATOM 1563 C C . ALA A 1 188 ? 4.517 7.324 -14.787 1.00 97.38 188 ALA A C 1
ATOM 1565 O O . ALA A 1 188 ? 4.690 7.920 -15.854 1.00 97.38 188 ALA A O 1
ATOM 1566 N N . CYS A 1 189 ? 5.049 6.130 -14.549 1.00 96.69 189 CYS A N 1
ATOM 1567 C CA . CYS A 1 189 ? 5.857 5.366 -15.487 1.00 96.69 189 CYS A CA 1
ATOM 1568 C C . CYS A 1 189 ? 4.952 4.589 -16.446 1.00 96.69 189 CYS A C 1
ATOM 1570 O O . CYS A 1 189 ? 4.850 3.369 -16.366 1.00 96.69 189 CYS A O 1
ATOM 1572 N N . ILE A 1 190 ? 4.283 5.311 -17.345 1.00 94.88 190 ILE A N 1
ATOM 1573 C CA . ILE A 1 190 ? 3.234 4.774 -18.228 1.00 94.88 190 ILE A CA 1
ATOM 1574 C C . ILE A 1 190 ? 3.736 3.614 -19.092 1.00 94.88 190 ILE A C 1
ATOM 1576 O O . ILE A 1 190 ? 3.062 2.599 -19.217 1.00 94.88 190 ILE A O 1
ATOM 1580 N N . ASN A 1 191 ? 4.967 3.705 -19.596 1.00 92.12 191 ASN A N 1
ATOM 1581 C CA . ASN A 1 191 ? 5.599 2.643 -20.388 1.00 92.12 191 ASN A CA 1
ATOM 1582 C C . ASN A 1 191 ? 5.953 1.389 -19.561 1.00 92.12 191 ASN A C 1
ATOM 1584 O O . ASN A 1 191 ? 6.521 0.440 -20.089 1.00 92.12 191 ASN A O 1
ATOM 1588 N N . SER A 1 192 ? 5.695 1.407 -18.254 1.00 95.12 192 SER A N 1
ATOM 1589 C CA . SER A 1 192 ? 5.848 0.279 -17.334 1.00 95.12 192 SER A CA 1
ATOM 1590 C C . SER A 1 192 ? 4.507 -0.133 -16.725 1.00 95.12 192 SER A C 1
ATOM 1592 O O . SER A 1 192 ? 4.484 -0.709 -15.637 1.00 95.12 192 SER A O 1
ATOM 1594 N N . PHE A 1 193 ? 3.396 0.178 -17.402 1.00 96.31 193 PHE A N 1
ATOM 1595 C CA . PHE A 1 193 ? 2.097 -0.412 -17.108 1.00 96.31 193 PHE A CA 1
ATOM 1596 C C . PHE A 1 193 ? 2.209 -1.937 -17.181 1.00 96.31 193 PHE A C 1
ATOM 1598 O O . PHE A 1 193 ? 2.615 -2.483 -18.206 1.00 96.31 193 PHE A O 1
ATOM 1605 N N . GLN A 1 194 ? 1.904 -2.617 -16.078 1.00 96.56 194 GLN A N 1
ATOM 1606 C CA . GLN A 1 194 ? 2.096 -4.061 -15.981 1.00 96.56 194 GLN A CA 1
ATOM 1607 C C . GLN A 1 194 ? 1.166 -4.706 -14.947 1.00 96.56 194 GLN A C 1
ATOM 1609 O O . GLN A 1 194 ? 0.785 -4.051 -13.967 1.00 96.56 194 GLN A O 1
ATOM 1614 N N . PRO A 1 195 ? 0.835 -5.997 -15.119 1.00 97.31 195 PRO A N 1
ATOM 1615 C CA . PRO A 1 195 ? 0.238 -6.797 -14.062 1.00 97.31 195 PRO A CA 1
ATOM 1616 C C . PRO A 1 195 ? 1.250 -7.066 -12.945 1.00 97.31 195 PRO A C 1
ATOM 1618 O O . PRO A 1 195 ? 2.442 -7.268 -13.180 1.00 97.31 195 PRO A O 1
ATOM 1621 N N . ILE A 1 196 ? 0.763 -7.124 -11.711 1.00 97.06 196 ILE A N 1
ATOM 1622 C CA . ILE A 1 196 ? 1.507 -7.608 -10.549 1.00 97.06 196 ILE A CA 1
ATOM 1623 C C . ILE A 1 196 ? 0.657 -8.604 -9.766 1.00 97.06 196 ILE A C 1
ATOM 1625 O O . ILE A 1 196 ? -0.560 -8.466 -9.686 1.00 97.06 196 ILE A O 1
ATOM 1629 N N . SER A 1 197 ? 1.309 -9.555 -9.104 1.00 95.38 197 SER A N 1
ATOM 1630 C CA . SER A 1 197 ? 0.660 -10.330 -8.044 1.00 95.38 197 SER A CA 1
ATOM 1631 C C . SER A 1 197 ? 0.336 -9.422 -6.852 1.00 95.38 197 SER A C 1
ATOM 1633 O O . SER A 1 197 ? 1.179 -8.630 -6.416 1.00 95.38 197 SER A O 1
ATOM 1635 N N . LYS A 1 198 ? -0.852 -9.564 -6.260 1.00 95.12 198 LYS A N 1
ATOM 1636 C CA . LYS A 1 198 ? -1.278 -8.861 -5.039 1.00 95.12 198 LYS A CA 1
ATOM 1637 C C . LYS A 1 198 ? -0.403 -9.209 -3.838 1.00 95.12 198 LYS A C 1
ATOM 1639 O O . LYS A 1 198 ? -0.286 -8.399 -2.917 1.00 95.12 198 LYS A O 1
ATOM 1644 N N . PHE A 1 199 ? 0.312 -10.338 -3.871 1.00 93.44 199 PHE A N 1
ATOM 1645 C CA . PHE A 1 199 ? 1.362 -10.626 -2.895 1.00 93.44 199 PHE A CA 1
ATOM 1646 C C . PHE A 1 199 ? 2.519 -9.635 -2.970 1.00 93.44 199 PHE A C 1
ATOM 1648 O O . PHE A 1 199 ? 3.231 -9.484 -1.993 1.00 93.44 199 PHE A O 1
ATOM 1655 N N . ARG A 1 200 ? 2.724 -8.897 -4.060 1.00 94.50 200 ARG A N 1
ATOM 1656 C CA . ARG A 1 200 ? 3.782 -7.876 -4.131 1.00 94.50 200 ARG A CA 1
ATOM 1657 C C . ARG A 1 200 ? 3.412 -6.586 -3.409 1.00 94.50 200 ARG A C 1
ATOM 1659 O O . ARG A 1 200 ? 4.295 -5.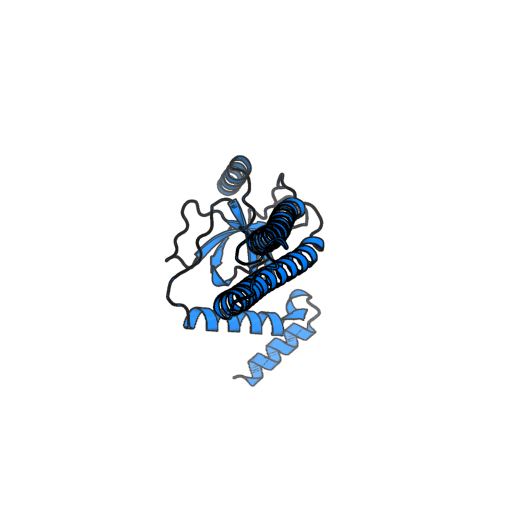772 -3.136 1.00 94.50 200 ARG A O 1
ATOM 1666 N N . ILE A 1 201 ? 2.144 -6.407 -3.044 1.00 95.06 201 ILE A N 1
ATOM 1667 C CA . ILE A 1 201 ? 1.676 -5.209 -2.353 1.00 95.06 201 ILE A CA 1
ATOM 1668 C C . ILE A 1 201 ? 2.097 -5.265 -0.879 1.00 95.06 201 ILE A C 1
ATOM 1670 O O . ILE A 1 201 ? 1.956 -6.271 -0.171 1.00 95.06 201 ILE A O 1
ATOM 1674 N N . ARG A 1 202 ? 2.675 -4.161 -0.414 1.00 92.19 202 ARG A N 1
ATOM 1675 C CA . ARG A 1 202 ? 3.171 -3.939 0.943 1.00 92.19 202 ARG A CA 1
ATOM 1676 C C . ARG A 1 202 ? 2.313 -2.871 1.615 1.00 92.19 202 ARG A C 1
ATOM 1678 O O . ARG A 1 202 ? 1.975 -1.853 1.018 1.00 92.19 202 ARG A O 1
ATOM 1685 N N . LYS A 1 203 ? 1.997 -3.076 2.894 1.00 88.69 203 LYS A N 1
ATOM 1686 C CA . LYS A 1 203 ? 1.273 -2.078 3.687 1.00 88.69 203 LYS A CA 1
ATOM 1687 C C . LYS A 1 203 ? 2.221 -0.968 4.135 1.00 88.69 203 LYS A C 1
ATOM 1689 O O . LYS A 1 203 ? 3.202 -1.231 4.829 1.00 88.69 203 LYS A O 1
ATOM 1694 N N . VAL A 1 204 ? 1.899 0.266 3.756 1.00 89.81 204 VAL A N 1
ATOM 1695 C CA . VAL A 1 204 ? 2.552 1.479 4.280 1.00 89.81 204 VAL A CA 1
ATOM 1696 C C . VAL A 1 204 ? 1.765 2.038 5.461 1.00 89.81 204 VAL A C 1
ATOM 1698 O O . VAL A 1 204 ? 2.360 2.441 6.459 1.00 89.81 204 VAL A O 1
ATOM 1701 N N . LEU A 1 205 ? 0.436 2.011 5.358 1.00 90.38 205 LEU A N 1
ATOM 1702 C CA . LEU A 1 205 ? -0.488 2.502 6.373 1.00 90.38 205 LEU A CA 1
ATOM 1703 C C . LEU A 1 205 ? -0.914 1.392 7.354 1.00 90.38 205 LEU A C 1
ATOM 1705 O O . LEU A 1 205 ? -0.921 0.209 6.987 1.00 90.38 205 LEU A O 1
ATOM 1709 N N . PRO A 1 206 ? -1.307 1.754 8.591 1.00 89.31 206 PRO A N 1
ATOM 1710 C CA . PRO A 1 206 ? -1.991 0.852 9.516 1.00 89.31 206 PRO A CA 1
ATOM 1711 C C . PRO A 1 206 ? -3.226 0.202 8.878 1.00 89.31 206 PRO A C 1
ATOM 1713 O O . PRO A 1 206 ? -3.904 0.809 8.056 1.00 89.31 206 PRO A O 1
ATOM 1716 N N . GLN A 1 207 ? -3.562 -1.023 9.294 1.00 81.62 207 GLN A N 1
ATOM 1717 C CA . GLN A 1 207 ? -4.562 -1.870 8.621 1.00 81.62 207 GLN A CA 1
ATOM 1718 C C . GLN A 1 207 ? -5.954 -1.238 8.456 1.00 81.62 207 GLN A C 1
ATOM 1720 O O . GLN A 1 207 ? -6.659 -1.586 7.514 1.00 81.62 207 GLN A O 1
ATOM 1725 N N . LYS A 1 208 ? -6.356 -0.340 9.360 1.00 85.00 208 LYS A N 1
ATOM 1726 C CA . LYS A 1 208 ? -7.671 0.316 9.324 1.00 85.00 208 LYS A CA 1
ATOM 1727 C C . LYS A 1 208 ? -7.714 1.553 8.419 1.00 85.00 208 LYS A C 1
ATOM 1729 O O . LYS A 1 208 ? -8.799 2.042 8.123 1.00 85.00 208 LYS A O 1
ATOM 1734 N N . ILE A 1 209 ? -6.560 2.055 7.979 1.00 90.81 209 ILE A N 1
ATOM 1735 C CA . ILE A 1 209 ? -6.463 3.275 7.178 1.00 90.81 209 ILE A CA 1
ATOM 1736 C C . ILE A 1 209 ? -6.389 2.891 5.701 1.00 90.81 209 ILE A C 1
ATOM 1738 O O . ILE A 1 209 ? -5.498 2.157 5.278 1.00 90.81 209 ILE A O 1
ATOM 1742 N N . LYS A 1 210 ? -7.337 3.402 4.913 1.00 92.56 210 LYS A N 1
ATOM 1743 C CA . LYS A 1 210 ? -7.394 3.177 3.463 1.00 92.56 210 LYS A CA 1
ATOM 1744 C C . LYS A 1 210 ? -6.310 3.980 2.748 1.00 92.56 210 LYS A C 1
ATOM 1746 O O . LYS A 1 210 ? -6.052 5.127 3.123 1.00 92.56 210 LYS A O 1
ATOM 1751 N N . ASN A 1 211 ? -5.745 3.415 1.684 1.00 95.00 211 ASN A N 1
ATOM 1752 C CA . ASN A 1 211 ? -4.782 4.119 0.843 1.00 95.00 211 ASN A CA 1
ATOM 1753 C C . ASN A 1 211 ? -5.413 5.332 0.128 1.00 95.00 211 ASN A C 1
ATOM 1755 O O . ASN A 1 211 ? -6.640 5.375 -0.038 1.00 95.00 211 ASN A O 1
ATOM 1759 N N . PRO A 1 212 ? -4.593 6.313 -0.294 1.00 95.50 212 PRO A N 1
ATOM 1760 C CA . PRO A 1 212 ? -5.007 7.358 -1.224 1.00 95.50 212 PRO A CA 1
ATOM 1761 C C . PRO A 1 212 ? -5.577 6.813 -2.523 1.00 95.50 212 PRO A C 1
ATOM 1763 O O . PRO A 1 212 ? -5.191 5.737 -2.973 1.00 95.50 212 PRO A O 1
ATOM 1766 N N . VAL A 1 213 ? -6.483 7.581 -3.115 1.00 96.50 213 VAL A N 1
ATOM 1767 C CA . VAL A 1 213 ? -7.081 7.310 -4.421 1.00 96.50 213 VAL A CA 1
ATOM 1768 C C . VAL A 1 213 ? -7.007 8.616 -5.194 1.00 96.50 213 VAL A C 1
ATOM 1770 O O . VAL A 1 213 ? -7.420 9.639 -4.656 1.00 96.50 213 VAL A O 1
ATOM 1773 N N . ILE A 1 214 ? -6.441 8.577 -6.396 1.00 96.19 214 ILE A N 1
ATOM 1774 C CA . ILE A 1 214 ? -6.338 9.757 -7.263 1.00 96.19 214 ILE A CA 1
ATOM 1775 C C . ILE A 1 214 ? -7.692 10.105 -7.890 1.00 96.19 214 ILE A C 1
ATOM 1777 O O . ILE A 1 214 ? -8.595 9.264 -7.961 1.00 96.19 214 ILE A O 1
ATOM 1781 N N . ASP A 1 215 ? -7.802 11.326 -8.401 1.00 95.50 215 ASP A N 1
ATOM 1782 C CA . ASP A 1 215 ? -9.024 11.809 -9.031 1.00 95.50 215 ASP A CA 1
ATOM 1783 C C . ASP A 1 215 ? -9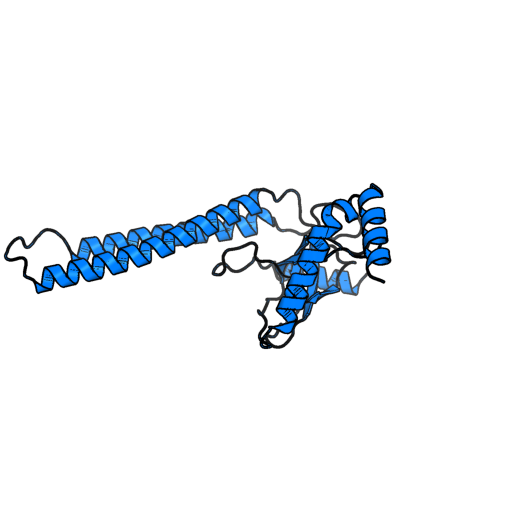.329 11.107 -10.358 1.00 95.50 215 ASP A C 1
ATOM 1785 O O . ASP A 1 215 ? -8.452 10.637 -11.086 1.00 95.50 215 ASP A O 1
ATOM 1789 N N . SER A 1 216 ? -10.615 11.076 -10.717 1.00 95.19 216 SER A N 1
ATOM 1790 C CA . SER A 1 216 ? -11.073 10.434 -11.958 1.00 95.19 216 SER A CA 1
ATOM 1791 C C . SER A 1 216 ? -10.496 11.088 -13.221 1.00 95.19 216 SER A C 1
ATOM 1793 O O . SER A 1 216 ? -10.292 10.402 -14.223 1.00 95.19 216 SER A O 1
ATOM 1795 N N . SER A 1 217 ? -10.192 12.389 -13.174 1.00 95.75 217 SER A N 1
ATOM 1796 C CA . SER A 1 217 ? -9.503 13.118 -14.246 1.00 95.75 217 SER A CA 1
ATOM 1797 C C . SER A 1 217 ? -8.086 12.587 -14.482 1.00 95.75 217 SER A C 1
ATOM 1799 O O . SER A 1 217 ? -7.714 12.341 -15.630 1.00 95.75 217 SER A O 1
ATOM 1801 N N . ASP A 1 218 ? -7.325 12.333 -13.414 1.00 96.00 218 ASP A N 1
ATOM 1802 C CA . ASP A 1 218 ? -5.981 11.755 -13.493 1.00 96.00 218 ASP A CA 1
ATOM 1803 C C . ASP A 1 218 ? -6.019 10.313 -14.017 1.00 96.00 218 ASP A C 1
ATOM 1805 O O . ASP A 1 218 ? -5.190 9.928 -14.842 1.00 96.00 218 ASP A O 1
ATOM 180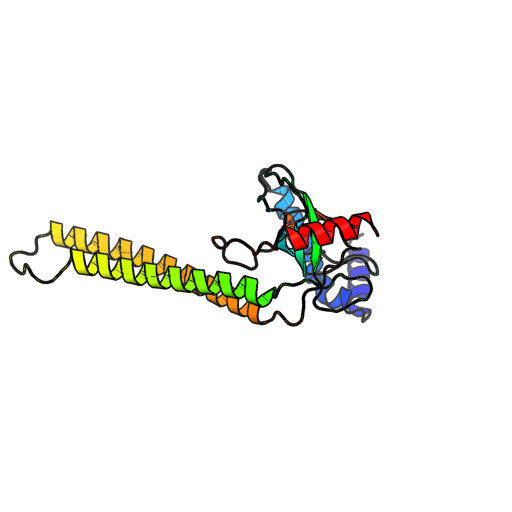9 N N . ILE A 1 219 ? -7.009 9.514 -13.597 1.00 96.94 219 ILE A N 1
ATOM 1810 C CA . ILE A 1 219 ? -7.216 8.154 -14.127 1.00 96.94 219 ILE A CA 1
ATOM 1811 C C . ILE A 1 219 ? -7.470 8.208 -15.637 1.00 96.94 219 ILE A C 1
ATOM 1813 O O . ILE A 1 219 ? -6.856 7.453 -16.393 1.00 96.94 219 ILE A O 1
ATOM 1817 N N . MET A 1 220 ? -8.349 9.107 -16.089 1.00 95.75 220 MET A N 1
ATOM 1818 C CA . MET A 1 220 ? -8.664 9.266 -17.510 1.00 95.75 220 MET A CA 1
ATOM 1819 C C . MET A 1 220 ? -7.436 9.702 -18.314 1.00 95.75 220 MET A C 1
ATOM 1821 O O . MET A 1 220 ? -7.173 9.166 -19.391 1.00 95.75 220 MET A O 1
ATOM 1825 N N . LEU A 1 221 ? -6.643 10.626 -17.769 1.00 96.06 221 LEU A N 1
ATOM 1826 C CA . LEU A 1 221 ? -5.391 11.068 -18.375 1.00 96.06 221 LEU A CA 1
ATOM 1827 C C . LEU A 1 221 ? -4.405 9.902 -18.547 1.00 96.06 221 LEU A C 1
ATOM 1829 O O . LEU A 1 221 ? -3.804 9.758 -19.613 1.00 96.06 221 LEU A O 1
ATOM 1833 N N . LEU A 1 222 ? -4.272 9.042 -17.532 1.00 96.75 222 LEU A N 1
ATOM 1834 C CA . LEU A 1 222 ? -3.425 7.850 -17.593 1.00 96.75 222 LEU A CA 1
ATOM 1835 C C . LEU A 1 222 ? -3.909 6.858 -18.654 1.00 96.75 222 LEU A C 1
ATOM 1837 O O . LEU A 1 222 ? -3.097 6.395 -19.452 1.00 96.75 222 LEU A O 1
ATOM 1841 N N . ILE A 1 223 ? -5.212 6.566 -18.703 1.00 95.56 223 ILE A N 1
ATOM 1842 C CA . ILE A 1 223 ? -5.808 5.661 -19.701 1.00 95.56 223 ILE A CA 1
ATOM 1843 C C . ILE A 1 223 ? -5.563 6.189 -21.117 1.00 95.56 223 ILE A C 1
ATOM 1845 O O . ILE A 1 223 ? -5.057 5.461 -21.970 1.00 95.56 223 ILE A O 1
ATOM 1849 N N . ASN A 1 224 ? -5.851 7.469 -21.355 1.00 95.00 224 ASN A N 1
ATOM 1850 C CA . ASN A 1 224 ? -5.636 8.094 -22.656 1.00 95.00 224 ASN A CA 1
ATOM 1851 C C . ASN A 1 224 ? -4.167 8.028 -23.067 1.00 95.00 224 ASN A C 1
ATOM 1853 O O . ASN A 1 224 ? -3.857 7.766 -24.225 1.00 95.00 224 ASN A O 1
ATOM 1857 N N . ARG A 1 225 ? -3.241 8.245 -22.133 1.00 93.56 225 ARG A N 1
ATOM 1858 C CA . ARG A 1 225 ? -1.813 8.212 -22.439 1.00 93.56 225 ARG A CA 1
ATOM 1859 C C . ARG A 1 225 ? -1.282 6.793 -22.664 1.00 93.56 225 ARG A C 1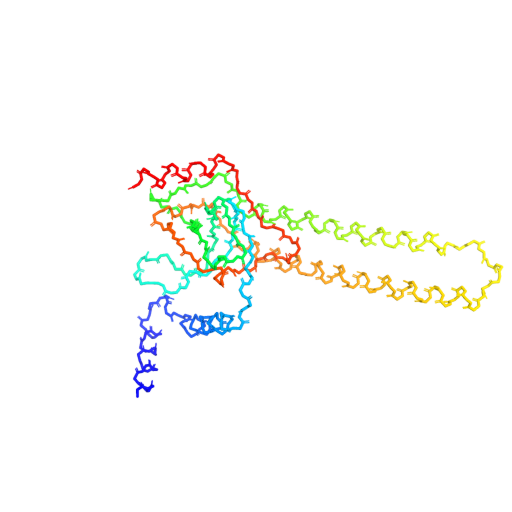
ATOM 1861 O O . ARG A 1 225 ? -0.369 6.652 -23.464 1.00 93.56 225 ARG A O 1
ATOM 1868 N N . ILE A 1 226 ? -1.855 5.767 -22.027 1.00 92.25 226 ILE A N 1
ATOM 1869 C CA . ILE A 1 226 ? -1.555 4.355 -22.334 1.00 92.25 226 ILE A CA 1
ATOM 1870 C C . ILE A 1 226 ? -2.017 4.004 -23.749 1.00 92.25 226 ILE A C 1
ATOM 1872 O O . ILE A 1 226 ? -1.252 3.416 -24.499 1.00 92.25 226 ILE A O 1
ATOM 1876 N N . ASN A 1 227 ? -3.242 4.384 -24.119 1.00 90.31 227 ASN A N 1
ATOM 1877 C CA . ASN A 1 227 ? -3.829 4.010 -25.410 1.00 90.31 227 ASN A CA 1
ATOM 1878 C C . ASN A 1 227 ? -3.197 4.735 -26.612 1.00 90.31 227 ASN A C 1
ATOM 1880 O O . ASN A 1 227 ? -3.352 4.280 -27.739 1.00 90.31 227 ASN A O 1
ATOM 1884 N N . ASN A 1 228 ? -2.526 5.867 -26.376 1.00 86.19 228 ASN A N 1
ATOM 1885 C CA . ASN A 1 228 ? -1.886 6.690 -27.410 1.00 86.19 228 ASN A CA 1
ATOM 1886 C C . ASN A 1 228 ? -0.348 6.566 -27.435 1.00 86.19 228 ASN A C 1
ATOM 1888 O O . ASN A 1 228 ? 0.313 7.367 -28.099 1.00 86.19 228 ASN A O 1
ATOM 1892 N N . ASN A 1 229 ? 0.223 5.642 -26.658 1.00 65.88 229 ASN A N 1
ATOM 1893 C CA . ASN A 1 229 ? 1.654 5.317 -26.656 1.00 65.88 229 ASN A CA 1
ATOM 1894 C C . ASN A 1 229 ? 1.928 4.099 -27.539 1.00 65.88 229 ASN A C 1
ATOM 1896 O O . ASN A 1 229 ? 3.029 4.076 -28.132 1.00 65.88 229 ASN A O 1
#

InterPro domains:
  IPR003477 mRNA interferase PemK-like [PF02452] (48-104)
  IPR011067 Plasmid maintenance toxin/Cell growth inhibitor [G3DSA:2.30.30.110] (35-228)

Sequence (229 aa):
MTHNIEKRINKLKTSGNPKFKKLDSDIHYLLKRFEGEKNHKGFYPKFKQGEIVFVDFGINVNKEFSNSHFAIVMNKNDSNTEDIVNVIPLSSKENKKYLKMNFDLKWEYYLRLFLNLISAQNNSAILKEVFDKKYQKNNTEFITKDYFSEFISDSLEIENKLNKIDRNINNIVSAIDKVKKLKGNSYACINSFQPISKFRIRKVLPQKIKNPVIDSSDIMLLINRINNN

pLDDT: mean 91.34, std 7.31, range [55.84, 98.56]

Organism: Staphylococcus aureus (NCBI:txid1280)

Foldseek 3Di:
DVVVVVVVLVCQCPVPPPLSVCVVVLVVLVVVLVVVVVPDPQFFDFDAQQFKFWFAPTRDPDPADHGIFIWGFQDHDGDRNDQKTWTWTKDLDDDPQWAFDPDDQLVQLVVLLVVVLVVLVVVLVVLVVVLCVVDPDDPPPDDDPVNVVVNVVSVVVSVVVNVVSVVLNVQSVVLNVVSVPDDHTIITNLVNGDMDGSSRTDDSHDPVGGGDGDDPVRSVVSVVSNVVD

Radius of gyration: 24.43 Å; chains: 1; bounding box: 55×45×78 Å